Protein 1QLM (pdb70)

InterPro domains:
  IPR003209 Methenyltetrahydromethanopterin cyclohydrolase [MF_00486] (1-316)
  IPR003209 Methenyltetrahydromethanopterin cyclohydrolase [PF02289] (3-314)
  IPR003209 Methenyltetrahydromethanopterin cyclohydrolase [TIGR03120] (3-315)
  IPR003209 Methenyltetrahydromethanopterin cyclohydrolase [cd00545] (3-314)

Solvent-accessible surface area: 12803 Å² total; per-residue (Å²): 170,42,15,0,0,68,64,0,28,77,35,0,80,116,0,57,135,108,17,164,121,6,77,6,101,54,89,130,27,168,23,8,0,19,2,0,3,0,12,37,134,6,76,3,20,83,79,0,0,22,4,2,0,26,0,2,0,0,25,19,12,80,5,81,78,56,131,10,108,63,118,72,7,75,24,59,2,0,62,0,48,2,94,71,6,7,28,0,0,0,0,0,0,48,29,22,10,120,0,124,30,70,153,16,95,2,63,0,8,0,0,0,0,0,27,15,31,70,60,105,100,6,5,96,72,9,132,24,99,8,106,22,102,10,0,0,0,2,0,52,10,74,82,58,5,80,58,81,0,0,64,62,0,0,83,77,10,69,17,75,21,111,53,0,36,0,0,0,0,13,12,23,12,42,0,0,1,0,5,10,0,0,23,0,0,4,18,0,0,67,6,5,17,73,56,40,151,13,71,1,64,78,4,90,105,2,35,1,40,0,0,6,2,47,69,9,144,72,47,34,52,2,40,0,37,3,27,1,0,3,3,0,1,0,2,0,79,2,72,2,72,11,42,122,83,3,40,99,12,1,106,84,1,0,0,78,50,9,173,44,63,33,99,18,0,38,102,10,26,67,117,10,97,140,43,101,200,126,5,54,82,4,0,60,0,0,1,68,0,36,2,35,3,67,72,81,60,124,77,51,83,11,15,125,30,35,8,97,6,0,65,106,10,10,95,137

Organism: Methanopyrus kandleri (strain AV19 / DSM 6324 / JCM 9639 / NBRC 100938) (NCBI:txid190192)

B-factor: mean 26.81, std 9.13, range [14.23, 60.04]

Radius of gyration: 18.36 Å; Cα contacts (8 Å, |Δi|>4): 807; chains: 1; bounding box: 36×49×47 Å

Foldseek 3Di:
DDALFVLLVVLVVVCVVCVVVQQWDWDAAPLQAIEIEQAQPGQGDPVSLQSLQCQQQSNFKGKDWDWDDDPHDIFIKIKIKGQQQLCRQPCFNDQQDFQDDPPDTWRKGGNLCLQLVRPVVSCVLLVGHHDDQAHEIETADNDTDHDVSLVVSCVSSVHRSSRYYYYYHHCQHQSNQSNLQNCLSNLLLCCCCPVVVHRSSQWRIKMKMWGRFDGDPDRLLSVQLSQCRFQAVMEMETEGQDDDCVQVSQQQRHLVVDPLPDAGVSVSCVVQVVDPVSHDSSNSHGQKYWYQNPVPRDIHIYGDHHVPRSCVSRVD

Structure (mmCIF, N/CA/C/O backbone):
data_1QLM
#
_entry.id   1QLM
#
_cell.length_a   125.900
_cell.length_b   125.900
_cell.length_c   172.400
_cell.angle_alpha   90.00
_cell.angle_beta   90.00
_cell.angle_gamma   120.00
#
_symmetry.space_group_name_H-M   'P 63 2 2'
#
loop_
_entity.id
_entity.type
_entity.pdbx_description
1 polymer 'METHENYLTETRAHYDROMETHANOPTERIN CYCLOHYDROLASE'
2 non-polymer 'PHOSPHATE ION'
3 water water
#
loop_
_atom_site.group_PDB
_atom_site.id
_atom_site.type_symbol
_atom_site.label_atom_id
_atom_site.label_alt_id
_atom_site.label_comp_id
_atom_site.label_asym_id
_atom_site.label_entity_id
_atom_site.label_seq_id
_atom_site.pdbx_PDB_ins_code
_atom_site.Cartn_x
_atom_site.Cartn_y
_atom_site.Cartn_z
_atom_site.occupancy
_atom_site.B_iso_or_equiv
_atom_site.auth_seq_id
_atom_site.auth_comp_id
_atom_site.auth_asym_id
_atom_site.auth_atom_id
_atom_site.pdbx_PDB_model_num
ATOM 1 N N . MET A 1 1 ? 22.092 81.888 81.203 1.00 40.57 1 MET A N 1
ATOM 2 C CA . MET A 1 1 ? 22.473 80.459 81.395 1.00 40.05 1 MET A CA 1
ATOM 3 C C . MET A 1 1 ? 21.225 79.598 81.544 1.00 38.31 1 MET A C 1
ATOM 4 O O . MET A 1 1 ? 20.356 79.893 82.373 1.00 38.35 1 MET A O 1
ATOM 9 N N . VAL A 1 2 ? 21.125 78.565 80.713 1.00 35.31 2 VAL A N 1
ATOM 10 C CA . VAL A 1 2 ? 20.096 77.550 80.877 1.00 32.71 2 VAL A CA 1
ATOM 11 C C . VAL A 1 2 ? 20.719 76.165 81.010 1.00 30.97 2 VAL A C 1
ATOM 12 O O . VAL A 1 2 ? 21.737 75.867 80.380 1.00 30.67 2 VAL A O 1
ATOM 16 N N . SER A 1 3 ? 20.144 75.360 81.896 1.00 28.63 3 SER A N 1
ATOM 17 C CA . SER A 1 3 ? 20.591 73.992 82.127 1.00 26.77 3 SER A CA 1
ATOM 18 C C . SER A 1 3 ? 19.749 73.016 81.312 1.00 25.57 3 SER A C 1
ATOM 19 O O . SER A 1 3 ? 18.533 72.940 81.484 1.00 25.65 3 SER A O 1
ATOM 22 N N . VAL A 1 4 ? 20.405 72.249 80.447 1.00 24.29 4 VAL A N 1
ATOM 23 C CA . VAL A 1 4 ? 19.701 71.303 79.595 1.00 23.14 4 VAL A CA 1
ATOM 24 C C . VAL A 1 4 ? 1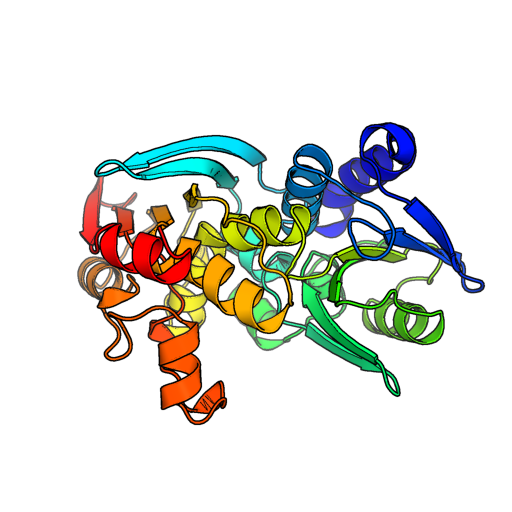9.179 70.098 80.373 1.00 22.75 4 VAL A C 1
ATOM 25 O O . VAL A 1 4 ? 18.148 69.530 80.020 1.00 22.26 4 VAL A O 1
ATOM 29 N N . ASN A 1 5 ? 19.854 69.743 81.463 1.00 22.34 5 ASN A N 1
ATOM 30 C CA . ASN A 1 5 ? 19.408 68.631 82.295 1.00 22.56 5 ASN A CA 1
ATOM 31 C C . ASN A 1 5 ? 18.259 69.026 83.220 1.00 22.82 5 ASN A C 1
ATOM 32 O O . ASN A 1 5 ? 17.294 68.276 83.373 1.00 22.62 5 ASN A O 1
ATOM 37 N N . GLU A 1 6 ? 18.360 70.207 83.826 1.00 23.57 6 GLU A N 1
ATOM 38 C CA . GLU A 1 6 ? 17.316 70.686 84.727 1.00 24.55 6 GLU A CA 1
ATOM 39 C C . GLU A 1 6 ? 16.023 70.989 83.972 1.00 24.31 6 GLU A C 1
ATOM 40 O O . GLU A 1 6 ? 14.936 70.684 84.456 1.00 24.40 6 GLU A O 1
ATOM 46 N N . ASN A 1 7 ? 16.151 71.516 82.756 1.00 23.81 7 ASN A N 1
ATOM 47 C CA . ASN A 1 7 ? 14.986 71.850 81.935 1.00 24.11 7 ASN A CA 1
ATOM 48 C C . ASN A 1 7 ? 14.341 70.635 81.273 1.00 23.35 7 ASN A C 1
ATOM 49 O O . ASN A 1 7 ? 13.173 70.685 80.887 1.00 23.26 7 ASN A O 1
ATOM 54 N N . ALA A 1 8 ? 15.092 69.542 81.160 1.00 22.29 8 ALA A N 1
ATOM 55 C CA . ALA A 1 8 ? 14.555 68.292 80.630 1.00 21.73 8 ALA A CA 1
ATOM 56 C C . ALA A 1 8 ? 13.856 67.451 81.702 1.00 21.68 8 ALA A C 1
ATOM 57 O O . ALA A 1 8 ? 12.961 66.667 81.386 1.00 21.55 8 ALA A O 1
ATOM 59 N N . LEU A 1 9 ? 14.236 67.646 82.965 1.00 21.38 9 LEU A N 1
ATOM 60 C CA . LEU A 1 9 ? 13.727 66.830 84.068 1.00 21.63 9 LEU A CA 1
ATOM 61 C C . LEU A 1 9 ? 12.200 66.794 84.179 1.00 21.90 9 LEU A C 1
ATOM 62 O O . LEU A 1 9 ? 11.623 65.717 84.333 1.00 22.00 9 LEU A O 1
ATOM 70 N N . PRO A 1 10 ? 11.526 67.964 84.124 1.00 22.47 10 PRO A N 1
ATOM 71 C CA . PRO A 1 10 ? 10.060 67.976 84.241 1.00 22.45 10 PRO A CA 1
ATOM 72 C C . PRO A 1 10 ? 9.359 67.117 83.188 1.00 22.15 10 PRO A C 1
ATOM 73 O O . PRO A 1 10 ? 8.321 66.510 83.463 1.00 21.30 10 PRO A O 1
ATOM 77 N N . LEU A 1 11 ? 9.948 67.056 81.995 1.00 21.99 11 LEU A N 1
ATOM 78 C CA . LEU A 1 11 ? 9.422 66.244 80.902 1.00 22.32 11 LEU A CA 1
ATOM 79 C C . LEU A 1 11 ? 9.609 64.755 81.183 1.00 22.36 11 LEU A C 1
ATOM 80 O O . LEU A 1 11 ? 8.719 63.948 80.911 1.00 22.27 11 LEU A O 1
ATOM 85 N N . VAL A 1 12 ? 10.755 64.407 81.765 1.00 22.58 12 VAL A N 1
ATOM 86 C CA . VAL A 1 12 ? 11.023 63.039 82.200 1.00 22.77 12 VAL A CA 1
ATOM 87 C C . VAL A 1 12 ? 10.046 62.611 83.294 1.00 23.27 12 VAL A C 1
ATOM 88 O O . VAL A 1 12 ? 9.486 61.515 83.239 1.00 22.63 12 VAL A O 1
ATOM 92 N N . GLU A 1 13 ? 9.808 63.499 84.257 1.00 24.27 13 GLU A N 1
ATOM 93 C CA . GLU A 1 13 ? 8.865 63.234 85.342 1.00 25.76 13 GLU A CA 1
ATOM 94 C C . GLU A 1 13 ? 7.448 63.037 84.817 1.00 25.75 13 GLU A C 1
ATOM 95 O O . GLU A 1 13 ? 6.724 62.161 85.288 1.00 25.35 13 GLU A O 1
ATOM 101 N N . ARG A 1 14 ? 7.095 63.799 83.785 1.00 26.35 14 ARG A N 1
ATOM 102 C CA . ARG A 1 14 ? 5.797 63.673 83.129 1.00 27.12 14 ARG A CA 1
ATOM 103 C C . ARG A 1 14 ? 5.661 62.323 82.432 1.00 26.01 14 ARG A C 1
ATOM 104 O O . ARG A 1 14 ? 4.614 61.685 82.512 1.00 25.47 14 ARG A O 1
ATOM 112 N N . MET A 1 15 ? 6.733 61.884 81.776 1.00 24.81 15 MET A N 1
ATOM 113 C CA . MET A 1 15 ? 6.752 60.593 81.093 1.00 24.22 15 MET A CA 1
ATOM 114 C C . MET A 1 15 ? 6.575 59.437 82.069 1.00 24.44 15 MET A C 1
ATOM 115 O O . MET A 1 15 ? 5.876 58.468 81.772 1.00 23.76 15 MET A O 1
ATOM 120 N N . ILE A 1 16 ? 7.187 59.559 83.243 1.00 24.59 16 ILE A N 1
ATOM 121 C CA . ILE A 1 16 ? 7.082 58.535 84.276 1.00 25.46 16 ILE A CA 1
ATOM 122 C C . ILE A 1 16 ? 5.673 58.495 84.872 1.00 26.21 16 ILE A C 1
ATOM 123 O O . ILE A 1 16 ? 5.070 57.429 84.974 1.00 26.03 16 ILE A O 1
ATOM 128 N N . GLU A 1 17 ? 5.120 59.666 85.176 1.00 27.19 17 GLU A N 1
ATOM 129 C CA . GLU A 1 17 ? 3.773 59.758 85.729 1.00 29.01 17 GLU A CA 1
ATOM 130 C C . GLU A 1 17 ? 2.708 59.251 84.762 1.00 29.12 17 GLU A C 1
ATOM 131 O O . GLU A 1 17 ? 1.715 58.656 85.180 1.00 28.88 17 GLU A O 1
ATOM 137 N N . ARG A 1 18 ? 2.931 59.470 83.469 1.00 28.96 18 ARG A N 1
ATOM 138 C CA . ARG A 1 18 ? 1.945 59.140 82.446 1.00 29.63 18 ARG A CA 1
ATOM 139 C C . ARG A 1 18 ? 2.396 57.946 81.604 1.00 28.70 18 ARG A C 1
ATOM 140 O O . ARG A 1 18 ? 2.016 57.820 80.440 1.00 28.29 18 ARG A O 1
ATOM 148 N N . ALA A 1 19 ? 3.133 57.029 82.228 1.00 27.91 19 ALA A N 1
ATOM 149 C CA . ALA A 1 19 ? 3.755 55.911 81.522 1.00 27.42 19 ALA A CA 1
ATOM 150 C C . ALA A 1 19 ? 2.751 55.036 80.773 1.00 27.14 19 ALA A C 1
ATOM 151 O O . ALA A 1 19 ? 2.969 54.693 79.612 1.00 26.12 19 ALA A O 1
ATOM 153 N N . GLU A 1 20 ? 1.648 54.696 81.437 1.00 26.98 20 GLU A N 1
ATOM 154 C CA . GLU A 1 20 ? 0.585 53.897 80.831 1.00 27.21 20 GLU A CA 1
ATOM 155 C C . GLU A 1 20 ? -0.032 54.594 79.623 1.00 26.09 20 GLU A C 1
ATOM 156 O O . GLU A 1 20 ? -0.277 53.964 78.593 1.00 25.66 20 GLU A O 1
ATOM 162 N N . LEU A 1 21 ? -0.325 55.882 79.775 1.00 24.88 21 LEU A N 1
ATOM 163 C CA . LEU A 1 21 ? -0.896 56.680 78.695 1.00 24.40 21 LEU A CA 1
ATOM 164 C C . LEU A 1 21 ? 0.042 56.734 77.487 1.00 23.25 21 LEU A C 1
ATOM 165 O O . LEU A 1 21 ? -0.406 56.664 76.342 1.00 22.97 21 LEU A O 1
ATOM 170 N N . LEU A 1 22 ? 1.345 56.744 77.757 1.00 22.39 22 LEU A N 1
ATOM 171 C CA . LEU A 1 22 ? 2.352 56.901 76.713 1.00 21.48 22 LEU A CA 1
ATOM 172 C C . LEU A 1 22 ? 2.829 55.577 76.128 1.00 21.14 22 LEU A C 1
ATOM 173 O O . LEU A 1 22 ? 3.555 55.564 75.135 1.00 20.88 22 LEU A O 1
ATOM 178 N N . ASN A 1 23 ? 2.407 54.470 76.737 1.00 20.91 23 ASN A N 1
ATOM 179 C CA . ASN A 1 23 ? 2.915 53.134 76.413 1.00 20.68 23 ASN A CA 1
ATOM 180 C C . ASN A 1 23 ? 4.425 53.015 76.628 1.00 20.86 23 ASN A C 1
ATOM 181 O O . ASN A 1 23 ? 5.111 52.340 75.860 1.00 20.17 23 ASN A O 1
ATOM 186 N N . VAL A 1 24 ? 4.949 53.713 77.632 1.00 21.55 24 VAL A N 1
ATOM 187 C CA . VAL A 1 24 ? 6.335 53.511 78.046 1.00 22.71 24 VAL A CA 1
ATOM 188 C C . VAL A 1 24 ? 6.400 52.715 79.349 1.00 24.04 24 VAL A C 1
ATOM 189 O O . VAL A 1 24 ? 5.496 52.793 80.184 1.00 23.47 24 VAL A O 1
ATOM 193 N N . GLU A 1 25 ? 7.429 51.881 79.469 1.00 24.95 25 GLU A N 1
ATOM 194 C CA . GLU A 1 25 ? 7.610 51.042 80.646 1.00 26.21 25 GLU A CA 1
ATOM 195 C C . GLU A 1 25 ? 8.810 51.513 81.456 1.00 26.39 25 GLU A C 1
ATOM 196 O O . GLU A 1 25 ? 9.923 51.611 80.939 1.00 25.67 25 GLU A O 1
ATOM 202 N N . VAL A 1 26 ? 8.553 51.882 82.706 1.00 26.72 26 VAL A N 1
ATOM 203 C CA . VAL A 1 26 ? 9.576 52.432 83.588 1.00 27.79 26 VAL A CA 1
ATOM 204 C C . VAL A 1 26 ? 10.033 51.376 84.592 1.00 28.99 26 VAL A C 1
ATOM 205 O O . VAL A 1 26 ? 9.210 50.669 85.176 1.00 28.91 26 VAL A O 1
ATOM 209 N N . GLN A 1 27 ? 11.347 51.250 84.759 1.00 30.24 27 GLN A N 1
ATOM 210 C CA . GLN A 1 27 ? 11.910 50.360 85.770 1.00 31.78 27 GLN A CA 1
ATOM 211 C C . GLN A 1 27 ? 13.130 50.978 86.444 1.00 31.83 27 GLN A C 1
ATOM 212 O O . GLN A 1 27 ? 13.842 51.781 85.843 1.00 31.55 27 GLN A O 1
ATOM 218 N N . GLU A 1 28 ? 13.325 50.645 87.717 1.00 32.43 28 GLU A N 1
ATOM 219 C CA . GLU A 1 28 ? 14.511 51.069 88.450 1.00 33.40 28 GLU A CA 1
ATOM 220 C C . GLU A 1 28 ? 15.524 49.930 88.522 1.00 33.23 28 GLU A C 1
ATOM 221 O O . GLU A 1 28 ? 15.171 48.795 88.840 1.00 32.86 28 GLU A O 1
ATOM 227 N N . LEU A 1 29 ? 16.770 50.231 88.168 1.00 33.22 29 LEU A N 1
ATOM 228 C CA . LEU A 1 29 ? 17.861 49.268 88.282 1.00 33.36 29 LEU A CA 1
ATOM 229 C C . LEU A 1 29 ? 18.380 49.243 89.719 1.00 33.78 29 LEU A C 1
ATOM 230 O O . LEU A 1 29 ? 17.969 50.062 90.544 1.00 33.47 29 LEU A O 1
ATOM 235 N N . GLU A 1 30 ? 19.265 48.296 90.024 1.00 34.80 30 GLU A N 1
ATOM 236 C CA . GLU A 1 30 ? 19.716 48.084 91.402 1.00 35.78 30 GLU A CA 1
ATOM 237 C C . GLU A 1 30 ? 20.598 49.211 91.935 1.00 34.99 30 GLU A C 1
ATOM 238 O O . GLU A 1 30 ? 20.637 49.447 93.146 1.00 35.37 30 GLU A O 1
ATOM 244 N N . ASN A 1 31 ? 21.265 49.931 91.032 1.00 33.67 31 ASN A N 1
ATOM 245 C CA . ASN A 1 31 ? 22.028 51.121 91.408 1.00 32.30 31 ASN A CA 1
ATOM 246 C C . ASN A 1 31 ? 21.147 52.367 91.513 1.00 31.50 31 ASN A C 1
ATOM 247 O O . ASN A 1 31 ? 21.627 53.443 91.872 1.00 31.58 31 ASN A O 1
ATOM 252 N N . GLY A 1 32 ? 19.858 52.208 91.219 1.00 30.59 32 GLY A N 1
ATOM 253 C CA . GLY A 1 32 ? 18.907 53.293 91.392 1.00 28.91 32 GLY A CA 1
ATOM 254 C C . GLY A 1 32 ? 18.562 54.053 90.123 1.00 28.07 32 GLY A C 1
ATOM 255 O O . GLY A 1 32 ? 17.732 54.964 90.157 1.00 28.40 32 GLY A O 1
ATOM 256 N N . THR A 1 33 ? 19.205 53.698 89.011 1.00 27.09 33 THR A N 1
ATOM 257 C CA . THR A 1 33 ? 18.959 54.354 87.727 1.00 25.59 33 THR A CA 1
ATOM 258 C C . THR A 1 33 ? 17.577 54.011 87.181 1.00 25.02 33 THR A C 1
ATOM 259 O O . THR A 1 33 ? 17.156 52.855 87.213 1.00 24.73 33 THR A O 1
ATOM 263 N N . THR A 1 34 ? 16.865 55.035 86.717 1.00 24.23 34 THR A N 1
ATOM 264 C CA . THR A 1 34 ? 15.555 54.856 86.101 1.00 23.37 34 THR A CA 1
ATOM 265 C C . THR A 1 34 ? 15.692 54.697 84.588 1.00 22.87 34 THR A C 1
ATOM 266 O O . THR A 1 34 ? 16.272 55.549 83.913 1.00 22.32 34 THR A O 1
ATOM 270 N N . VAL A 1 35 ? 15.204 53.573 84.075 1.00 22.72 35 VAL A N 1
ATOM 271 C CA . VAL A 1 35 ? 15.179 53.326 82.640 1.00 22.59 35 VAL A CA 1
ATOM 272 C C . VAL A 1 35 ? 13.744 53.409 82.131 1.00 22.73 35 VAL A C 1
ATOM 273 O O . VAL A 1 35 ? 12.851 52.726 82.638 1.00 22.69 35 VAL A O 1
ATOM 277 N N . ILE A 1 36 ? 13.526 54.291 81.161 1.00 22.61 36 ILE A N 1
ATOM 278 C CA . ILE A 1 36 ? 12.218 54.459 80.539 1.00 21.57 36 ILE A CA 1
ATOM 279 C C . ILE A 1 36 ? 12.240 53.857 79.137 1.00 21.46 36 ILE A C 1
ATOM 280 O O . ILE A 1 36 ? 12.857 54.404 78.220 1.00 20.34 36 ILE A O 1
ATOM 285 N N . ASP A 1 37 ? 11.642 52.676 79.007 1.00 20.83 37 ASP A N 1
ATOM 286 C CA . ASP A 1 37 ? 11.549 51.994 77.724 1.00 20.96 37 ASP A CA 1
ATOM 287 C C . ASP A 1 37 ? 10.478 52.654 76.859 1.00 21.12 37 ASP A C 1
ATOM 288 O O . ASP A 1 37 ? 9.290 52.619 77.189 1.00 20.91 37 ASP A O 1
ATOM 293 N N . CYS A 1 38 ? 10.906 53.216 75.732 1.00 20.82 38 CYS A N 1
ATOM 294 C CA . CYS A 1 38 ? 10.002 53.915 74.828 1.00 21.12 38 CYS A CA 1
ATOM 295 C C . CYS A 1 38 ? 9.786 53.179 73.507 1.00 21.08 38 CYS A C 1
ATOM 296 O O . CYS A 1 38 ? 9.180 53.731 72.589 1.00 21.30 38 CYS A O 1
ATOM 299 N N . GLY A 1 39 ? 10.270 51.941 73.403 1.00 20.80 39 GLY A N 1
ATOM 300 C CA . GLY A 1 39 ? 10.069 51.204 72.166 1.00 20.85 39 GLY A CA 1
ATOM 301 C C . GLY A 1 39 ? 10.751 49.861 71.970 1.00 21.80 39 GLY A C 1
ATOM 302 O O . GLY A 1 39 ? 10.651 49.288 70.885 1.00 20.88 39 GLY A O 1
ATOM 303 N N . VAL A 1 40 ? 11.463 49.359 72.977 1.00 22.13 40 VAL A N 1
ATOM 304 C CA . VAL A 1 40 ? 12.083 48.037 72.869 1.00 22.89 40 VAL A CA 1
ATOM 305 C C . VAL A 1 40 ? 11.055 46.939 73.152 1.00 23.58 40 VAL A C 1
ATOM 306 O O . VAL A 1 40 ? 10.737 46.141 72.271 1.00 23.45 40 VAL A O 1
ATOM 310 N N . GLU A 1 41 ? 10.516 46.923 74.368 1.00 24.60 41 GLU A N 1
ATOM 311 C CA . GLU A 1 41 ? 9.400 46.041 74.700 1.00 25.91 41 GLU A CA 1
ATOM 312 C C . GLU A 1 41 ? 8.095 46.830 74.727 1.00 25.15 41 GLU A C 1
ATOM 313 O O . GLU A 1 41 ? 7.054 46.341 74.288 1.00 25.31 41 GLU A O 1
ATOM 319 N N . ALA A 1 42 ? 8.155 48.040 75.277 1.00 24.06 42 ALA A N 1
ATOM 320 C CA . ALA A 1 42 ? 7.026 48.962 75.255 1.00 23.14 42 ALA A CA 1
ATOM 321 C C . ALA A 1 42 ? 6.743 49.420 73.824 1.00 22.57 42 ALA A C 1
ATOM 322 O O . ALA A 1 42 ? 7.647 49.472 72.986 1.00 22.02 42 ALA A O 1
ATOM 324 N N . ALA A 1 43 ? 5.483 49.742 73.551 1.00 21.66 43 ALA A N 1
ATOM 325 C CA . ALA A 1 43 ? 5.061 50.152 72.215 1.00 20.93 43 ALA A CA 1
ATOM 326 C C . ALA A 1 43 ? 5.441 51.601 71.917 1.00 19.96 43 ALA A C 1
ATOM 327 O O . ALA A 1 43 ? 5.706 51.955 70.770 1.00 20.36 43 ALA A O 1
ATOM 329 N N . GLY A 1 44 ? 5.465 52.432 72.954 1.00 18.86 44 GLY A N 1
ATOM 330 C CA . GLY A 1 44 ? 5.626 53.859 72.752 1.00 18.18 44 GLY A CA 1
ATOM 331 C C . GLY A 1 44 ? 4.479 54.448 71.948 1.00 17.93 44 GLY A C 1
ATOM 332 O O . GLY A 1 44 ? 3.345 53.961 72.002 1.00 17.40 44 GLY A O 1
ATOM 333 N N . GLY A 1 45 ? 4.783 55.485 71.177 1.00 17.16 45 GLY A N 1
ATOM 334 C CA . GLY A 1 45 ? 3.764 56.139 70.378 1.00 17.45 45 GLY A CA 1
ATOM 335 C C . GLY A 1 45 ? 4.210 57.513 69.925 1.00 17.38 45 GLY A C 1
ATOM 336 O O . GLY A 1 45 ? 5.359 57.900 70.146 1.00 16.29 45 GLY A O 1
ATOM 337 N N . PHE A 1 46 ? 3.296 58.254 69.302 1.00 17.16 46 PHE A N 1
ATOM 338 C CA . PHE A 1 46 ? 3.571 59.617 68.855 1.00 17.48 46 PHE A CA 1
ATOM 339 C C . PHE A 1 46 ? 3.901 60.538 70.024 1.00 17.71 46 PHE A C 1
ATOM 340 O O . PHE A 1 46 ? 4.881 61.283 69.979 1.00 18.39 46 PHE A O 1
ATOM 348 N N . GLU A 1 47 ? 3.101 60.455 71.084 1.00 18.53 47 GLU A N 1
ATOM 349 C CA . GLU A 1 47 ? 3.274 61.320 72.245 1.00 19.02 47 GLU A CA 1
ATOM 350 C C . GLU A 1 47 ? 4.573 61.020 72.991 1.00 18.16 47 GLU A C 1
ATOM 351 O O . GLU A 1 47 ? 5.304 61.938 73.367 1.00 17.26 47 GLU A O 1
ATOM 357 N N . ALA A 1 48 ? 4.889 59.736 73.140 1.00 17.53 48 ALA A N 1
ATOM 358 C CA . ALA A 1 48 ? 6.176 59.320 73.690 1.00 17.67 48 ALA A CA 1
ATOM 359 C C . ALA A 1 48 ? 7.317 59.816 72.804 1.00 17.71 48 ALA A C 1
ATOM 360 O O . ALA A 1 48 ? 8.348 60.266 73.305 1.00 18.78 48 ALA A O 1
ATOM 362 N N . GLY A 1 49 ? 7.103 59.781 71.491 1.00 17.13 49 GLY A N 1
ATOM 363 C CA . GLY A 1 49 ? 8.107 60.255 70.556 1.00 16.74 49 GLY A CA 1
ATOM 364 C C . GLY A 1 49 ? 8.369 61.748 70.646 1.00 16.65 49 GLY A C 1
ATOM 365 O O . GLY A 1 49 ? 9.516 62.186 70.537 1.00 16.69 49 GLY A O 1
ATOM 366 N N . LEU A 1 50 ? 7.311 62.532 70.840 1.00 15.80 50 LEU A N 1
ATOM 367 C CA . LEU A 1 50 ? 7.439 63.985 70.950 1.00 16.01 50 LEU A CA 1
ATOM 368 C C . LEU A 1 50 ? 8.152 64.394 72.234 1.00 16.01 50 LEU A C 1
ATOM 369 O O . LEU A 1 50 ? 9.002 65.282 72.220 1.00 15.48 50 LEU A O 1
ATOM 374 N N . LEU A 1 51 ? 7.805 63.736 73.338 1.00 15.76 51 LEU A N 1
ATOM 375 C CA . LEU A 1 51 ? 8.441 63.994 74.627 1.00 16.47 51 LEU A CA 1
ATOM 376 C C . LEU A 1 51 ? 9.898 63.532 74.646 1.00 16.74 51 LEU A C 1
ATOM 377 O O . LEU A 1 51 ? 10.776 64.261 75.105 1.00 16.95 51 LEU A O 1
ATOM 382 N N . PHE A 1 52 ? 10.150 62.350 74.089 1.00 16.63 52 PHE A N 1
ATOM 383 C CA . PHE A 1 52 ? 11.508 61.831 73.919 1.00 17.06 52 PHE A CA 1
ATOM 384 C C . PHE A 1 52 ? 12.371 62.865 73.196 1.00 17.14 52 PHE A C 1
ATOM 385 O O . PHE A 1 52 ? 13.486 63.164 73.628 1.00 16.68 52 PHE A O 1
ATOM 393 N N . SER A 1 53 ? 11.821 63.441 72.128 1.00 17.17 53 SER A N 1
ATOM 394 C CA . SER A 1 53 ? 12.527 64.428 71.314 1.00 16.96 53 SER A CA 1
ATOM 395 C C . SER A 1 53 ? 12.818 65.707 72.092 1.00 16.94 53 SER A C 1
ATOM 396 O O . SER A 1 53 ? 13.905 66.274 71.981 1.00 16.80 53 SER A O 1
ATOM 399 N N . GLU A 1 54 ? 11.847 66.155 72.883 1.00 16.62 54 GLU A N 1
ATOM 400 C CA . GLU A 1 54 ? 12.011 67.363 73.688 1.00 17.22 54 GLU A CA 1
ATOM 401 C C . GLU A 1 54 ? 12.998 67.161 74.836 1.00 17.28 54 GLU A C 1
ATOM 402 O O . GLU A 1 54 ? 13.788 68.053 75.144 1.00 17.37 54 GLU A O 1
ATOM 408 N N . VAL A 1 55 ? 12.951 65.984 75.457 1.00 17.51 55 VAL A N 1
ATOM 409 C CA . VAL A 1 55 ? 13.926 65.600 76.477 1.00 18.28 55 VAL A CA 1
ATOM 410 C C . VAL A 1 55 ? 15.328 65.604 75.866 1.00 18.88 55 VAL A C 1
ATOM 411 O O . VAL A 1 55 ? 16.250 66.226 76.396 1.00 19.16 55 VAL A O 1
ATOM 415 N N . CYS A 1 56 ? 15.438 65.003 74.685 1.00 19.32 56 CYS A N 1
ATOM 416 C CA . CYS A 1 56 ? 16.680 64.966 73.926 1.00 19.62 56 CYS A CA 1
ATOM 417 C C . CYS A 1 56 ? 17.233 66.368 73.662 1.00 19.10 56 CYS A C 1
ATOM 418 O O . CYS A 1 56 ? 18.447 66.574 73.664 1.00 18.81 56 CYS A O 1
ATOM 423 N N . MET A 1 57 ? 16.336 67.331 73.471 1.00 17.87 57 MET A N 1
ATOM 424 C CA . MET A 1 57 ? 16.732 68.704 73.167 1.00 17.83 57 MET A CA 1
ATOM 425 C C . MET A 1 57 ? 16.842 69.582 74.419 1.00 17.68 57 MET A C 1
ATOM 426 O O . MET A 1 57 ? 16.885 70.812 74.328 1.00 17.36 57 MET A O 1
ATOM 431 N N . GLY A 1 58 ? 16.922 68.935 75.581 1.00 17.83 58 GLY A N 1
ATOM 432 C CA . GLY A 1 58 ? 17.222 69.633 76.819 1.00 18.03 58 GLY A CA 1
ATOM 433 C C . GLY A 1 58 ? 16.100 70.494 77.370 1.00 18.41 58 GLY A C 1
ATOM 434 O O . GLY A 1 58 ? 16.349 71.395 78.170 1.00 18.14 58 GLY A O 1
ATOM 435 N N . GLY A 1 59 ? 14.865 70.204 76.966 1.00 18.28 59 GLY A N 1
ATOM 436 C CA . GLY A 1 59 ? 13.736 71.017 77.380 1.00 18.28 59 GLY A CA 1
ATOM 437 C C . GLY A 1 59 ? 13.784 72.429 76.824 1.00 17.85 59 GLY A C 1
ATOM 438 O O . GLY A 1 59 ? 13.087 73.318 77.313 1.00 18.35 59 GLY A O 1
ATOM 439 N N . LEU A 1 60 ? 14.611 72.640 75.805 1.00 17.83 60 LEU A N 1
ATOM 440 C CA . LEU A 1 60 ? 14.789 73.967 75.226 1.00 18.14 60 LEU A CA 1
ATOM 441 C C . LEU A 1 60 ? 14.162 74.082 73.839 1.00 18.37 60 LEU A C 1
ATOM 442 O O . LEU A 1 60 ? 14.474 75.010 73.092 1.00 18.26 60 LEU A O 1
ATOM 447 N N . ALA A 1 61 ? 13.289 73.139 73.494 1.00 17.90 61 ALA A N 1
ATOM 448 C CA . ALA A 1 61 ? 12.611 73.155 72.201 1.00 18.83 61 ALA A CA 1
ATOM 449 C C . ALA A 1 61 ? 11.194 72.604 72.305 1.00 19.44 61 ALA A C 1
ATOM 450 O O . ALA A 1 61 ? 10.896 71.795 73.181 1.00 19.35 61 ALA A O 1
ATOM 452 N N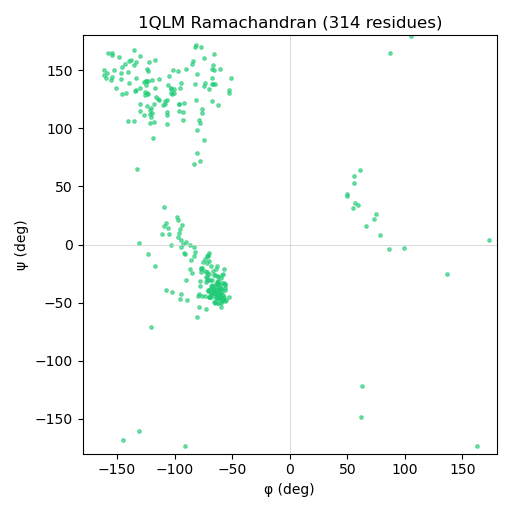 . THR A 1 62 ? 10.315 73.053 71.415 1.00 19.64 62 THR A N 1
ATOM 453 C CA . THR A 1 62 ? 9.008 72.421 71.274 1.00 20.54 62 THR A CA 1
ATOM 454 C C . THR A 1 62 ? 9.001 71.535 70.032 1.00 20.37 62 THR A C 1
ATOM 455 O O . THR A 1 62 ? 9.515 71.918 68.979 1.00 20.24 62 THR A O 1
ATOM 462 N N . VAL A 1 63 ? 8.544 70.299 70.203 1.00 19.88 63 VAL A N 1
ATOM 463 C CA . VAL A 1 63 ? 8.414 69.370 69.090 1.00 20.44 63 VAL A CA 1
ATOM 464 C C . VAL A 1 63 ? 6.956 68.941 69.004 1.00 21.05 63 VAL A C 1
ATOM 465 O O . VAL A 1 63 ? 6.422 68.358 69.944 1.00 21.02 63 VAL A O 1
ATOM 469 N N . GLU A 1 64 ? 6.293 69.294 67.908 1.00 21.72 64 GLU A N 1
ATOM 470 C CA . GLU A 1 64 ? 4.875 68.994 67.755 1.00 23.29 64 GLU A CA 1
ATOM 471 C C . GLU A 1 64 ? 4.563 68.331 66.417 1.00 23.09 64 GLU A C 1
ATOM 472 O O . GLU A 1 64 ? 5.392 68.324 65.507 1.00 21.73 64 GLU A O 1
ATOM 478 N N . LEU A 1 65 ? 3.398 67.696 66.344 1.00 22.65 65 LEU A N 1
ATOM 479 C CA . LEU A 1 65 ? 2.947 67.038 65.125 1.00 23.77 65 LEU A CA 1
ATOM 480 C C . LEU A 1 65 ? 2.317 68.024 64.152 1.00 23.76 65 LEU A C 1
ATOM 481 O O . LEU A 1 65 ? 1.557 68.910 64.549 1.00 23.31 65 LEU A O 1
ATOM 486 N N . THR A 1 66 ? 2.649 67.855 62.877 1.00 23.43 66 THR A N 1
ATOM 487 C CA . THR A 1 66 ? 2.009 68.581 61.789 1.00 24.45 66 THR A CA 1
ATOM 488 C C . THR A 1 66 ? 1.926 67.636 60.584 1.00 25.19 66 THR A C 1
ATOM 489 O O . THR A 1 66 ? 2.086 66.422 60.737 1.00 25.29 66 THR A O 1
ATOM 493 N N . GLU A 1 67 ? 1.591 68.165 59.411 1.00 26.08 67 GLU A N 1
ATOM 494 C CA . GLU A 1 67 ? 1.447 67.321 58.230 1.00 27.44 67 GLU A CA 1
ATOM 495 C C . GLU A 1 67 ? 2.416 67.704 57.116 1.00 26.93 67 GLU A C 1
ATOM 496 O O . GLU A 1 67 ? 2.773 68.870 56.961 1.00 26.72 67 GLU A O 1
ATOM 502 N N . PHE A 1 68 ? 2.933 66.685 56.436 1.00 26.41 68 PHE A N 1
ATOM 503 C CA . PHE A 1 68 ? 3.805 66.855 55.280 1.00 26.32 68 PHE A CA 1
ATOM 504 C C . PHE A 1 68 ? 3.020 66.452 54.029 1.00 26.76 68 PHE A C 1
ATOM 505 O O . PHE A 1 68 ? 2.532 65.325 53.932 1.00 26.53 68 PHE A O 1
ATOM 513 N N . GLU A 1 69 ? 2.875 67.389 53.094 1.00 28.43 69 GLU A N 1
ATOM 514 C CA . GLU A 1 69 ? 2.192 67.124 51.827 1.00 30.63 69 GLU A CA 1
ATOM 515 C C . GLU A 1 69 ? 2.885 67.811 50.657 1.00 30.75 69 GLU A C 1
ATOM 516 O O . GLU A 1 69 ? 2.822 69.034 50.520 1.00 30.44 69 GLU A O 1
ATOM 522 N N . HIS A 1 70 ? 3.577 67.018 49.840 1.00 31.30 70 HIS A N 1
ATOM 523 C CA . HIS A 1 70 ? 4.268 67.518 48.652 1.00 31.76 70 HIS A CA 1
ATOM 524 C C . HIS A 1 70 ? 4.215 66.476 47.540 1.00 32.23 70 HIS A C 1
ATOM 525 O O . HIS A 1 70 ? 4.524 65.303 47.765 1.00 31.96 70 HIS A O 1
ATOM 532 N N . ASP A 1 71 ? 3.798 66.908 46.351 1.00 33.14 71 ASP A N 1
ATOM 533 C CA . ASP A 1 71 ? 3.801 66.066 45.154 1.00 33.77 71 ASP A CA 1
ATOM 534 C C . ASP A 1 71 ? 3.142 64.701 45.356 1.00 33.64 71 ASP A C 1
ATOM 535 O O . ASP A 1 71 ? 3.676 63.674 44.927 1.00 33.82 71 ASP A O 1
ATOM 540 N N . GLY A 1 72 ? 1.999 64.693 46.037 1.00 33.68 72 GLY A N 1
ATOM 541 C CA . GLY A 1 72 ? 1.244 63.465 46.209 1.00 33.04 72 GLY A CA 1
ATOM 542 C C . GLY A 1 72 ? 1.795 62.541 47.280 1.00 33.07 72 GLY A C 1
ATOM 543 O O . GLY A 1 72 ? 1.392 61.376 47.371 1.00 33.51 72 GLY A O 1
ATOM 544 N N . LEU A 1 73 ? 2.771 63.026 48.041 1.00 31.63 73 LEU A N 1
ATOM 545 C CA . LEU A 1 73 ? 3.241 62.305 49.216 1.00 30.60 73 LEU A CA 1
ATOM 546 C C . LEU A 1 73 ? 2.752 63.020 50.467 1.00 29.82 73 LEU A C 1
ATOM 547 O O . LEU A 1 73 ? 3.121 64.168 50.720 1.00 29.45 73 LEU A O 1
ATOM 552 N N . CYS A 1 74 ? 1.835 62.374 51.183 1.00 30.01 74 CYS A N 1
ATOM 553 C CA . CYS A 1 74 ? 1.355 62.893 52.457 1.00 29.61 74 CYS A CA 1
ATOM 554 C C . CYS A 1 74 ? 1.762 61.989 53.611 1.00 27.66 74 CYS A C 1
ATOM 555 O O . CYS A 1 74 ? 1.508 60.783 53.595 1.00 27.45 74 CYS A O 1
ATOM 558 N N . LEU A 1 75 ? 2.451 62.577 54.584 1.00 25.27 75 LEU A N 1
ATOM 559 C CA . LEU A 1 75 ? 2.891 61.862 55.777 1.00 23.07 75 LEU A CA 1
ATOM 560 C C . LEU A 1 75 ? 2.670 62.753 56.997 1.00 21.05 75 LEU A C 1
ATOM 561 O O . LEU A 1 75 ? 2.639 63.976 56.877 1.00 20.27 75 LEU A O 1
ATOM 566 N N . PRO A 1 76 ? 2.591 62.156 58.199 1.00 19.52 76 PRO A N 1
ATOM 567 C CA . PRO A 1 76 ? 2.788 62.948 59.417 1.00 18.66 76 PRO A CA 1
ATOM 568 C C . PRO A 1 76 ? 4.185 63.571 59.442 1.00 18.23 76 PRO A C 1
ATOM 569 O O . PRO A 1 76 ? 5.117 63.049 58.828 1.00 17.06 76 PRO A O 1
ATOM 573 N N . ALA A 1 77 ? 4.305 64.718 60.102 1.00 17.28 77 ALA A N 1
ATOM 574 C CA . ALA A 1 77 ? 5.573 65.429 60.181 1.00 17.05 77 ALA A CA 1
ATOM 575 C C . ALA A 1 77 ? 5.789 65.993 61.580 1.00 17.01 77 ALA A C 1
ATOM 576 O O . ALA A 1 77 ? 4.845 66.112 62.363 1.00 16.14 77 ALA A O 1
ATOM 578 N N . VAL A 1 78 ? 7.049 66.249 61.922 1.00 16.62 78 VAL A N 1
ATOM 579 C CA . VAL A 1 78 ? 7.367 66.983 63.138 1.00 16.76 78 VAL A CA 1
ATOM 580 C C . VAL A 1 78 ? 7.718 68.433 62.819 1.00 16.70 78 VAL A C 1
ATOM 581 O O . VAL A 1 78 ? 8.170 68.752 61.718 1.00 16.25 78 VAL A O 1
ATOM 585 N N . GLN A 1 79 ? 7.423 69.312 63.766 1.00 16.95 79 GLN A N 1
ATOM 586 C CA . GLN A 1 79 ? 7.801 70.713 63.679 1.00 17.26 79 GLN A CA 1
ATOM 587 C C . GLN A 1 79 ? 8.611 71.046 64.923 1.00 16.89 79 GLN A C 1
ATOM 588 O O . GLN A 1 79 ? 8.132 70.878 66.047 1.00 17.21 79 GLN A O 1
ATOM 594 N N . VAL A 1 80 ? 9.858 71.455 64.711 1.00 15.41 80 VAL A N 1
ATOM 595 C CA . VAL A 1 80 ? 10.820 71.639 65.794 1.00 15.26 80 VAL A CA 1
ATOM 596 C C . VAL A 1 80 ? 11.208 73.112 65.888 1.00 14.60 80 VAL A C 1
ATOM 597 O O . VAL A 1 80 ? 11.672 73.693 64.914 1.00 14.25 80 VAL A O 1
ATOM 604 N N . THR A 1 81 ? 11.075 73.687 67.080 1.00 14.73 81 THR A N 1
ATOM 605 C CA . THR A 1 81 ? 11.379 75.102 67.295 1.00 14.92 81 THR A CA 1
ATOM 606 C C . THR A 1 81 ? 12.212 75.306 68.560 1.00 15.03 81 THR A C 1
ATOM 607 O O . THR A 1 81 ? 11.884 74.773 69.619 1.00 14.84 81 THR A O 1
ATOM 611 N N . THR A 1 82 ? 13.288 76.081 68.445 1.00 15.99 82 THR A N 1
ATOM 612 C CA . THR A 1 82 ? 14.122 76.397 69.602 1.00 16.54 82 THR A CA 1
ATOM 613 C C . THR A 1 82 ? 14.721 77.799 69.534 1.00 16.59 82 THR A C 1
ATOM 614 O O . THR A 1 82 ? 15.096 78.281 68.463 1.00 16.58 82 THR A O 1
ATOM 618 N N . ASP A 1 83 ? 14.785 78.449 70.692 1.00 16.75 83 ASP A N 1
ATOM 619 C CA . ASP A 1 83 ? 15.394 79.768 70.804 1.00 17.22 83 ASP A CA 1
ATOM 620 C C . ASP A 1 83 ? 16.755 79.676 71.490 1.00 17.08 83 ASP A C 1
ATOM 621 O O . ASP A 1 83 ? 17.353 80.693 71.849 1.00 16.72 83 ASP A O 1
ATOM 626 N N . HIS A 1 84 ? 17.266 78.450 71.593 1.00 17.47 84 HIS A N 1
ATOM 627 C CA . HIS A 1 84 ? 18.621 78.194 72.071 1.00 18.06 84 HIS A CA 1
ATOM 628 C C . HIS A 1 84 ? 19.324 77.206 71.133 1.00 18.30 84 HIS A C 1
ATOM 629 O O . HIS A 1 84 ? 19.624 76.078 71.524 1.00 18.60 84 HIS A O 1
ATOM 636 N N . PRO A 1 85 ? 19.560 77.603 69.869 1.00 18.21 85 PRO A N 1
ATOM 637 C CA . PRO A 1 85 ? 19.835 76.633 68.803 1.00 18.21 85 PRO A CA 1
ATOM 638 C C . PRO A 1 85 ? 21.068 75.759 69.049 1.00 18.17 85 PRO A C 1
ATOM 639 O O . PRO A 1 85 ? 20.964 74.533 69.068 1.00 18.26 85 PRO A O 1
ATOM 643 N N . ALA A 1 86 ? 22.210 76.390 69.314 1.00 18.39 86 ALA A N 1
ATOM 644 C CA . ALA A 1 86 ? 23.463 75.663 69.513 1.00 18.72 86 ALA A CA 1
ATOM 645 C C . ALA A 1 86 ? 23.426 74.775 70.756 1.00 18.63 86 ALA A C 1
ATOM 646 O O . ALA A 1 86 ? 23.838 73.616 70.709 1.00 18.51 86 ALA A O 1
ATOM 648 N N . VAL A 1 87 ? 22.906 75.310 71.856 1.00 17.90 87 VAL A N 1
ATOM 649 C CA . VAL A 1 87 ? 22.845 74.569 73.110 1.00 17.97 87 VAL A CA 1
ATOM 650 C C . VAL A 1 87 ? 21.825 73.427 73.053 1.00 17.91 87 VAL A C 1
ATOM 651 O O . VAL A 1 87 ? 22.145 72.288 73.395 1.00 17.96 87 VAL A O 1
ATOM 655 N N . SER A 1 88 ? 20.638 73.708 72.524 1.00 17.58 88 SER A N 1
ATOM 656 C CA . SER A 1 88 ? 19.591 72.694 72.437 1.00 17.78 88 SER A CA 1
ATOM 657 C C . SER A 1 88 ? 19.986 71.526 71.535 1.00 17.64 88 SER A C 1
ATOM 658 O O . SER A 1 88 ? 19.813 70.365 71.905 1.00 17.82 88 SER A O 1
ATOM 661 N N . THR A 1 89 ? 20.530 71.836 70.361 1.00 17.75 89 THR A N 1
ATOM 662 C CA . THR A 1 89 ? 20.793 70.808 69.360 1.00 17.93 89 THR A CA 1
ATOM 663 C C . THR A 1 89 ? 22.180 70.177 69.463 1.00 18.06 89 THR A C 1
ATOM 664 O O . THR A 1 89 ? 22.355 69.017 69.097 1.00 18.48 89 THR A O 1
ATOM 668 N N . LEU A 1 90 ? 23.165 70.938 69.932 1.00 17.83 90 LEU A N 1
ATOM 669 C CA . LEU A 1 90 ? 24.548 70.462 69.935 1.00 18.50 90 LEU A CA 1
ATOM 670 C C . LEU A 1 90 ? 25.069 70.101 71.327 1.00 18.86 90 LEU A C 1
ATOM 671 O O . LEU A 1 90 ? 25.759 69.093 71.493 1.00 19.45 90 LEU A O 1
ATOM 676 N N . ALA A 1 91 ? 24.710 70.896 72.332 1.00 18.43 91 ALA A N 1
ATOM 677 C CA . ALA A 1 91 ? 25.062 70.564 73.707 1.00 18.41 91 ALA A CA 1
ATOM 678 C C . ALA A 1 91 ? 24.208 69.416 74.242 1.00 18.59 91 ALA A C 1
ATOM 679 O O . ALA A 1 91 ? 24.625 68.702 75.153 1.00 18.59 91 ALA A O 1
ATOM 681 N N . ALA A 1 92 ? 23.032 69.218 73.650 1.00 18.17 92 ALA A N 1
ATOM 682 C CA . ALA A 1 92 ? 22.133 68.152 74.076 1.00 17.98 92 ALA A CA 1
ATOM 683 C C . ALA A 1 92 ? 21.803 67.151 72.965 1.00 17.96 92 ALA A C 1
ATOM 684 O O . ALA A 1 92 ? 22.296 66.023 72.985 1.00 17.98 92 ALA A O 1
ATOM 686 N N . GLN A 1 93 ? 21.020 67.576 71.974 1.00 18.37 93 GLN A N 1
ATOM 687 C CA . GLN A 1 93 ? 20.385 66.639 71.042 1.00 18.59 93 GLN A CA 1
ATOM 688 C C . GLN A 1 93 ? 21.329 65.732 70.247 1.00 18.82 93 GLN A C 1
ATOM 689 O O . GLN A 1 93 ? 21.013 64.563 70.024 1.00 19.04 93 GLN A O 1
ATOM 695 N N . LYS A 1 94 ? 22.457 66.274 69.793 1.00 19.28 94 LYS A N 1
ATOM 696 C CA . LYS A 1 94 ? 23.391 65.532 68.943 1.00 20.30 94 LYS A CA 1
ATOM 697 C C . LYS A 1 94 ? 23.795 64.190 69.560 1.00 20.81 94 LYS A C 1
ATOM 698 O O . LYS A 1 94 ? 24.077 64.110 70.757 1.00 20.27 94 LYS A O 1
ATOM 704 N N . ALA A 1 95 ? 23.749 63.131 68.753 1.00 20.79 95 ALA A N 1
ATOM 705 C CA . ALA A 1 95 ? 24.177 61.802 69.188 1.00 21.60 95 ALA A CA 1
ATOM 706 C C . ALA A 1 95 ? 25.704 61.706 69.181 1.00 21.93 95 ALA A C 1
ATOM 707 O O . ALA A 1 95 ? 26.293 61.044 68.330 1.00 22.00 95 ALA A O 1
ATOM 709 N N . GLY A 1 96 ? 26.337 62.381 70.136 1.00 22.32 96 GLY A N 1
ATOM 710 C CA . GLY A 1 96 ? 27.784 62.493 70.129 1.00 23.32 96 GLY A CA 1
ATOM 711 C C . GLY A 1 96 ? 28.489 61.621 71.150 1.00 23.77 96 GLY A C 1
ATOM 712 O O . GLY A 1 96 ? 29.693 61.767 71.364 1.00 23.89 96 GLY A O 1
ATOM 713 N N . TRP A 1 97 ? 27.742 60.733 71.797 1.00 24.15 97 TRP A N 1
ATOM 714 C CA . TRP A 1 97 ? 28.313 59.841 72.797 1.00 24.83 97 TRP A CA 1
ATOM 715 C C . TRP A 1 97 ? 28.152 58.396 72.348 1.00 25.86 97 TRP A C 1
ATOM 716 O O . TRP A 1 97 ? 27.050 57.854 72.369 1.00 25.29 97 TRP A O 1
ATOM 727 N N . GLN A 1 98 ? 29.248 57.790 71.903 1.00 27.25 98 GLN A N 1
ATOM 728 C CA . GLN A 1 98 ? 29.262 56.359 71.627 1.00 29.46 98 GLN A CA 1
ATOM 729 C C . GLN A 1 98 ? 29.377 55.604 72.943 1.00 29.52 98 GLN A C 1
ATOM 730 O O . GLN A 1 98 ? 30.412 55.658 73.606 1.00 29.57 98 GLN A O 1
ATOM 736 N N . VAL A 1 99 ? 28.261 55.028 73.383 1.00 29.83 99 VAL A N 1
ATOM 737 C CA . VAL A 1 99 ? 28.213 54.308 74.651 1.00 30.55 99 VAL A CA 1
ATOM 738 C C . VAL A 1 99 ? 28.480 52.824 74.419 1.00 31.60 99 VAL A C 1
ATOM 739 O O . VAL A 1 99 ? 27.712 52.140 73.739 1.00 31.76 99 VAL A O 1
ATOM 743 N N . GLN A 1 100 ? 29.602 52.347 74.948 1.00 32.53 100 GLN A N 1
ATOM 744 C CA . GLN A 1 100 ? 29.984 50.946 74.810 1.00 33.73 100 GLN A CA 1
ATOM 745 C C . GLN A 1 100 ? 30.478 50.378 76.136 1.00 33.54 100 GLN A C 1
ATOM 746 O O . GLN A 1 100 ? 31.557 50.734 76.613 1.00 33.74 100 GLN A O 1
ATOM 752 N N . VAL A 1 101 ? 29.648 49.546 76.757 1.00 33.67 101 VAL A N 1
ATOM 753 C CA . VAL A 1 101 ? 30.003 48.888 78.010 1.00 33.95 101 VAL A CA 1
ATOM 754 C C . VAL A 1 101 ? 29.809 47.388 77.847 1.00 34.39 101 VAL A C 1
ATOM 755 O O . VAL A 1 101 ? 28.684 46.911 77.694 1.00 34.25 101 VAL A O 1
ATOM 759 N N . GLY A 1 102 ? 30.916 46.652 77.853 1.00 35.21 102 GLY A N 1
ATOM 760 C CA . GLY A 1 102 ? 30.853 45.221 77.622 1.00 36.06 102 GLY A CA 1
ATOM 761 C C . GLY A 1 102 ? 30.322 44.898 76.239 1.00 36.68 102 GLY A C 1
ATOM 762 O O . GLY A 1 102 ? 30.826 45.414 75.238 1.00 36.66 102 GLY A O 1
ATOM 763 N N . ASP A 1 103 ? 29.233 44.136 76.199 1.00 37.41 103 ASP A N 1
ATOM 764 C CA . ASP A 1 103 ? 28.628 43.703 74.941 1.00 38.20 103 ASP A CA 1
ATOM 765 C C . ASP A 1 103 ? 27.487 44.625 74.506 1.00 37.83 103 ASP A C 1
ATOM 766 O O . ASP A 1 103 ? 26.709 44.286 73.612 1.00 37.93 103 ASP A O 1
ATOM 771 N N . TYR A 1 104 ? 27.395 45.792 75.135 1.00 36.73 104 TYR A N 1
ATOM 772 C CA . TYR A 1 104 ? 26.350 46.752 74.812 1.00 35.95 104 TYR A CA 1
ATOM 773 C C . TYR A 1 104 ? 26.921 47.927 74.031 1.00 35.54 104 TYR A C 1
ATOM 774 O O . TYR A 1 104 ? 27.878 48.567 74.471 1.00 35.21 104 TYR A O 1
ATOM 783 N N . PHE A 1 105 ? 26.346 48.187 72.859 1.00 35.41 105 PHE A N 1
ATOM 784 C CA . PHE A 1 105 ? 26.665 49.389 72.093 1.00 35.36 105 PHE A CA 1
ATOM 785 C C . PHE A 1 105 ? 25.402 50.184 71.769 1.00 34.11 105 PHE A C 1
ATOM 786 O O . PHE A 1 105 ? 24.368 49.615 71.410 1.00 34.23 105 PHE A O 1
ATOM 794 N N . ALA A 1 106 ? 25.496 51.503 71.910 1.00 32.58 106 ALA A N 1
ATOM 795 C CA . ALA A 1 106 ? 24.398 52.404 71.573 1.00 31.17 106 ALA A CA 1
ATOM 796 C C . ALA A 1 106 ? 24.901 53.831 71.392 1.00 30.17 106 ALA A C 1
ATOM 797 O O . ALA A 1 106 ? 25.863 54.249 72.040 1.00 30.13 106 ALA A O 1
ATOM 799 N N . MET A 1 107 ? 24.272 54.564 70.478 1.00 28.83 107 MET A N 1
ATOM 800 C CA . MET A 1 107 ? 24.526 55.992 70.346 1.00 27.44 107 MET A CA 1
ATOM 801 C C . MET A 1 107 ? 23.715 56.745 71.395 1.00 25.61 107 MET A C 1
ATOM 802 O O . MET A 1 107 ? 22.508 56.538 71.527 1.00 24.72 107 MET A O 1
ATOM 807 N N . GLY A 1 108 ? 24.409 57.539 72.200 1.00 24.11 108 GLY A N 1
ATOM 808 C CA . GLY A 1 108 ? 23.750 58.317 73.230 1.00 22.95 108 GLY A CA 1
ATOM 809 C C . GLY A 1 108 ? 23.620 59.774 72.843 1.00 22.04 108 GLY A C 1
ATOM 810 O O . GLY A 1 108 ? 24.559 60.380 72.326 1.00 21.43 108 GLY A O 1
ATOM 811 N N . SER A 1 109 ? 22.436 60.328 73.069 1.00 21.46 109 SER A N 1
ATOM 812 C CA . SER A 1 109 ? 22.179 61.742 72.820 1.00 21.20 109 SER A CA 1
ATOM 813 C C . SER A 1 109 ? 21.409 62.339 73.992 1.00 20.44 109 SER A C 1
ATOM 814 O O . SER A 1 109 ? 20.935 61.614 74.861 1.00 20.11 109 SER A O 1
ATOM 817 N N . GLY A 1 110 ? 21.318 63.662 74.034 1.00 20.83 110 GLY A N 1
ATOM 818 C CA . GLY A 1 110 ? 20.554 64.306 75.085 1.00 20.84 110 GLY A CA 1
ATOM 819 C C . GLY A 1 110 ? 21.418 64.957 76.147 1.00 21.18 110 GLY A C 1
ATOM 820 O O . GLY A 1 110 ? 22.645 64.933 76.052 1.00 21.01 110 GLY A O 1
ATOM 821 N N . PRO A 1 111 ? 20.795 65.592 77.155 1.00 21.31 111 PRO A N 1
ATOM 822 C CA . PRO A 1 111 ? 21.461 66.576 78.019 1.00 21.33 111 PRO A CA 1
ATOM 823 C C . PRO A 1 111 ? 22.616 66.056 78.885 1.00 21.51 111 PRO A C 1
ATOM 824 O O . PRO A 1 111 ? 23.472 66.837 79.302 1.00 21.86 111 PRO A O 1
ATOM 828 N N . ALA A 1 112 ? 22.657 64.748 79.133 1.00 21.35 112 ALA A N 1
ATOM 829 C CA . ALA A 1 112 ? 23.732 64.142 79.923 1.00 21.42 112 ALA A CA 1
ATOM 830 C C . ALA A 1 112 ? 25.107 64.363 79.293 1.00 21.57 112 ALA A C 1
ATOM 831 O O . ALA A 1 112 ? 26.111 64.465 79.997 1.00 21.81 112 ALA A O 1
ATOM 833 N N . ARG A 1 113 ? 25.135 64.483 77.968 1.00 21.53 113 ARG A N 1
ATOM 834 C CA . ARG A 1 113 ? 26.358 64.792 77.233 1.00 21.45 113 ARG A CA 1
ATOM 835 C C . ARG A 1 113 ? 26.991 66.109 77.680 1.00 21.71 113 ARG A C 1
ATOM 836 O O . ARG A 1 113 ? 28.182 66.328 77.466 1.00 21.57 113 ARG A O 1
ATOM 844 N N . ALA A 1 114 ? 26.177 67.009 78.229 1.00 21.69 114 ALA A N 1
ATOM 845 C CA . ALA A 1 114 ? 26.650 68.325 78.655 1.00 22.08 114 ALA A CA 1
ATOM 846 C C . ALA A 1 114 ? 27.281 68.289 80.046 1.00 22.59 114 ALA A C 1
ATOM 847 O O . ALA A 1 114 ? 27.871 69.273 80.494 1.00 22.91 114 ALA A O 1
ATOM 849 N N . LEU A 1 115 ? 27.121 67.161 80.733 1.00 23.21 115 LEU A N 1
ATOM 850 C CA . LEU A 1 115 ? 27.821 66.914 81.990 1.00 23.89 115 LEU A CA 1
ATOM 851 C C . LEU A 1 115 ? 29.098 66.109 81.740 1.00 24.68 115 LEU A C 1
ATOM 852 O O . LEU A 1 115 ? 30.169 66.459 82.238 1.00 25.06 115 LEU A O 1
ATOM 857 N N . ALA A 1 116 ? 28.977 65.040 80.954 1.00 24.97 116 ALA A N 1
ATOM 858 C CA . ALA A 1 116 ? 30.109 64.178 80.628 1.00 25.33 116 ALA A CA 1
ATOM 859 C C . ALA A 1 116 ? 31.031 64.814 79.590 1.00 25.98 116 ALA A C 1
ATOM 860 O O . ALA A 1 116 ? 32.188 64.412 79.455 1.00 25.57 116 ALA A O 1
ATOM 862 N N . LEU A 1 117 ? 30.503 65.792 78.855 1.00 25.96 117 LEU A N 1
ATOM 863 C CA . LEU A 1 117 ? 31.230 66.496 77.794 1.00 26.62 117 LEU A CA 1
ATOM 864 C C . LEU A 1 117 ? 31.677 65.567 76.664 1.00 27.11 117 LEU A C 1
ATOM 865 O O . LEU A 1 117 ? 32.873 65.405 76.410 1.00 26.57 117 LEU A O 1
ATOM 870 N N . LYS A 1 118 ? 30.701 64.989 75.967 1.00 27.24 118 LYS A N 1
ATOM 871 C CA . LYS A 1 118 ? 30.965 64.040 74.889 1.00 27.77 118 LYS A CA 1
ATOM 872 C C . LYS A 1 118 ? 30.386 64.544 73.566 1.00 27.99 118 LYS A C 1
ATOM 873 O O . LYS A 1 118 ? 29.169 64.560 73.380 1.00 27.38 118 LYS A O 1
ATOM 879 N N . PRO A 1 119 ? 31.255 64.934 72.615 1.00 28.48 119 PRO A N 1
ATOM 880 C CA . PRO A 1 119 ? 32.706 65.079 72.780 1.00 28.62 119 PRO A CA 1
ATOM 881 C C . PRO A 1 119 ? 33.088 66.447 73.343 1.00 28.85 119 PRO A C 1
ATOM 882 O O . PRO A 1 119 ? 32.378 67.429 73.134 1.00 28.79 119 PRO A O 1
ATOM 886 N N . LYS A 1 120 ? 34.244 66.511 73.998 1.00 28.63 120 LYS A N 1
ATOM 887 C CA . LYS A 1 120 ? 34.698 67.728 74.668 1.00 28.74 120 LYS A CA 1
ATOM 888 C C . LYS A 1 120 ? 34.833 68.929 73.723 1.00 28.06 120 LYS A C 1
ATOM 889 O O . LYS A 1 120 ? 34.548 70.063 74.111 1.00 28.22 120 LYS A O 1
ATOM 895 N N . GLU A 1 121 ? 35.207 68.666 72.472 1.00 27.77 121 GLU A N 1
ATOM 896 C CA . GLU A 1 121 ? 35.485 69.728 71.506 1.00 27.69 121 GLU A CA 1
ATOM 897 C C . GLU A 1 121 ? 34.255 70.591 71.209 1.00 27.40 121 GLU A C 1
ATOM 898 O O . GLU A 1 121 ? 34.365 71.814 71.112 1.00 27.45 121 GLU A O 1
ATOM 904 N N . THR A 1 122 ? 33.087 69.955 71.107 1.00 27.08 122 THR A N 1
ATOM 905 C CA . THR A 1 122 ? 31.826 70.658 70.849 1.00 26.45 122 THR A CA 1
ATOM 906 C C . THR A 1 122 ? 31.547 71.716 71.912 1.00 25.97 122 THR A C 1
ATOM 907 O O . THR A 1 122 ? 31.196 72.853 71.594 1.00 26.36 122 THR A O 1
ATOM 911 N N . TYR A 1 123 ? 31.747 71.345 73.173 1.00 25.70 123 TYR A N 1
ATOM 912 C CA . TYR A 1 123 ? 31.450 72.228 74.295 1.00 25.72 123 TYR A CA 1
ATOM 913 C C . TYR A 1 123 ? 32.438 73.385 74.413 1.00 26.26 123 TYR A C 1
ATOM 914 O O . TYR A 1 123 ? 32.062 74.491 74.806 1.00 26.09 123 TYR A O 1
ATOM 923 N N . GLU A 1 124 ? 33.679 73.148 73.996 1.00 27.24 124 GLU A N 1
ATOM 924 C CA . GLU A 1 124 ? 34.679 74.208 73.921 1.00 28.75 124 GLU A CA 1
ATOM 925 C C . GLU A 1 124 ? 34.339 75.187 72.803 1.00 28.61 124 GLU A C 1
ATOM 926 O O . GLU A 1 124 ? 34.470 76.398 72.972 1.00 28.70 124 GLU A O 1
ATOM 932 N N . GLU A 1 125 ? 33.831 74.656 71.693 1.00 28.62 125 GLU A N 1
ATOM 933 C CA . GLU A 1 125 ? 33.528 75.457 70.511 1.00 29.16 125 GLU A CA 1
ATOM 934 C C . GLU A 1 125 ? 32.300 76.350 70.677 1.00 28.96 125 GLU A C 1
ATOM 935 O O . GLU A 1 125 ? 32.247 77.440 70.106 1.00 29.40 125 GLU A O 1
ATOM 941 N N . ILE A 1 126 ? 31.317 75.895 71.452 1.00 28.32 126 ILE A N 1
ATOM 942 C CA . ILE A 1 126 ? 30.125 76.703 71.707 1.00 28.20 126 ILE A CA 1
ATOM 943 C C . ILE A 1 126 ? 30.136 77.348 73.092 1.00 28.15 126 ILE A C 1
ATOM 944 O O . ILE A 1 126 ? 29.215 78.083 73.447 1.00 28.20 126 ILE A O 1
ATOM 949 N N . ASP A 1 127 ? 31.191 77.079 73.858 1.00 28.41 127 ASP A N 1
ATOM 950 C CA . ASP A 1 127 ? 31.370 77.646 75.195 1.00 28.62 127 ASP A CA 1
ATOM 951 C C . ASP A 1 127 ? 30.177 77.353 76.109 1.00 28.16 127 ASP A C 1
ATOM 952 O O . ASP A 1 127 ? 29.505 78.270 76.591 1.00 27.99 127 ASP A O 1
ATOM 957 N N . TYR A 1 128 ? 29.900 76.068 76.310 1.00 27.23 128 TYR A N 1
ATOM 958 C CA . TYR A 1 128 ? 28.806 75.644 77.173 1.00 26.77 128 TYR A CA 1
ATOM 959 C C . TYR A 1 128 ? 29.193 74.433 78.010 1.00 27.17 128 TYR A C 1
ATOM 960 O O . TYR A 1 128 ? 29.852 73.510 77.527 1.00 27.08 128 TYR A O 1
ATOM 969 N N . GLU A 1 129 ? 28.784 74.458 79.273 1.00 27.95 129 GLU A N 1
ATOM 970 C CA . GLU A 1 129 ? 28.837 73.287 80.135 1.00 29.48 129 GLU A CA 1
ATOM 971 C C . GLU A 1 129 ? 27.717 73.373 81.163 1.00 29.35 129 GLU A C 1
ATOM 972 O O . GLU A 1 129 ? 27.474 74.432 81.742 1.00 29.60 129 GLU A O 1
ATOM 978 N N . ASP A 1 130 ? 27.010 72.266 81.355 1.00 29.65 130 ASP A N 1
ATOM 979 C CA . ASP A 1 130 ? 25.879 72.233 82.273 1.00 30.41 130 ASP A CA 1
ATOM 980 C C . ASP A 1 130 ? 26.354 72.073 83.716 1.00 31.59 130 ASP A C 1
ATOM 981 O O . ASP A 1 130 ? 27.425 71.521 83.967 1.00 31.47 130 ASP A O 1
ATOM 986 N N . ASP A 1 131 ? 25.621 72.683 84.642 1.00 33.68 131 ASP A N 1
ATOM 987 C CA . ASP A 1 131 ? 25.773 72.395 86.064 1.00 35.57 131 ASP A CA 1
ATOM 988 C C . ASP A 1 131 ? 24.439 71.911 86.626 1.00 35.48 131 ASP A C 1
ATOM 989 O O . ASP A 1 131 ? 23.465 72.664 86.693 1.00 36.61 131 ASP A O 1
ATOM 994 N N . ALA A 1 132 ? 24.356 70.606 86.851 1.00 34.87 132 ALA A N 1
ATOM 995 C CA . ALA A 1 132 ? 23.122 69.977 87.299 1.00 34.28 132 ALA A CA 1
ATOM 996 C C . ALA A 1 132 ? 23.461 68.728 88.095 1.00 33.94 132 ALA A C 1
ATOM 997 O O . ALA A 1 132 ? 24.490 68.093 87.858 1.00 34.40 132 ALA A O 1
ATOM 999 N N . ASP A 1 133 ? 22.607 68.391 89.054 1.00 33.93 133 ASP A N 1
ATOM 1000 C CA . ASP A 1 133 ? 22.802 67.186 89.854 1.00 33.61 133 ASP A CA 1
ATOM 1001 C C . ASP A 1 133 ? 21.979 66.014 89.327 1.00 31.97 133 ASP A C 1
ATOM 1002 O O . ASP A 1 133 ? 21.891 64.972 89.978 1.00 32.04 133 ASP A O 1
ATOM 1007 N N . VAL A 1 134 ? 21.339 66.211 88.174 1.00 29.61 134 VAL A N 1
ATOM 1008 C CA . VAL A 1 134 ? 20.651 65.129 87.473 1.00 27.55 134 VAL A CA 1
ATOM 1009 C C . VAL A 1 134 ? 21.190 64.976 86.053 1.00 25.78 134 VAL A C 1
ATOM 1010 O O . VAL A 1 134 ? 21.656 65.942 85.448 1.00 25.41 134 VAL A O 1
ATOM 1014 N N . ALA A 1 135 ? 21.156 63.751 85.540 1.00 24.31 135 ALA A N 1
ATOM 1015 C CA . ALA A 1 135 ? 21.617 63.478 84.185 1.00 23.23 135 ALA A CA 1
ATOM 1016 C C . ALA A 1 135 ? 20.570 62.676 83.425 1.00 21.95 135 ALA A C 1
ATOM 1017 O O . ALA A 1 135 ? 19.979 61.742 83.967 1.00 22.13 135 ALA A O 1
ATOM 1019 N N . ILE A 1 136 ? 20.303 63.091 82.190 1.00 21.18 136 ILE A N 1
ATOM 1020 C CA . ILE A 1 136 ? 19.306 62.437 81.346 1.00 20.07 136 ILE A CA 1
ATOM 1021 C C . ILE A 1 136 ? 19.906 62.132 79.975 1.00 19.63 136 ILE A C 1
ATOM 1022 O O . ILE A 1 136 ? 20.401 63.030 79.293 1.00 19.21 136 ILE A O 1
ATOM 1027 N N . LEU A 1 137 ? 19.920 60.854 79.608 1.00 19.55 137 LEU A N 1
ATOM 1028 C CA . LEU A 1 137 ? 20.462 60.433 78.320 1.00 20.19 137 LEU A CA 1
ATOM 1029 C C . LEU A 1 137 ? 19.464 59.590 77.538 1.00 20.27 137 LEU A C 1
ATOM 1030 O O . LEU A 1 137 ? 18.760 58.754 78.104 1.00 19.98 137 LEU A O 1
ATOM 1035 N N . CYS A 1 138 ? 19.408 59.832 76.233 1.00 20.01 138 CYS A N 1
ATOM 1036 C CA . CYS A 1 138 ? 18.587 59.043 75.322 1.00 20.77 138 CYS A CA 1
ATOM 1037 C C . CYS A 1 138 ? 19.467 58.063 74.555 1.00 20.87 138 CYS A C 1
ATOM 1038 O O . CYS A 1 138 ? 20.513 58.437 74.021 1.00 21.09 138 CYS A O 1
ATOM 1041 N N . LEU A 1 139 ? 19.064 56.798 74.553 1.00 21.08 139 LEU A N 1
ATOM 1042 C CA . LEU A 1 139 ? 19.814 55.751 73.877 1.00 21.63 139 LEU A CA 1
ATOM 1043 C C . LEU A 1 139 ? 19.018 55.181 72.711 1.00 22.00 139 LEU A C 1
ATOM 1044 O O . LEU A 1 139 ? 17.851 54.810 72.861 1.00 21.60 139 LEU A O 1
ATOM 1049 N N . GLU A 1 140 ? 19.628 55.196 71.531 1.00 22.61 140 GLU A N 1
ATOM 1050 C CA . GLU A 1 140 ? 19.057 54.531 70.370 1.00 24.08 140 GLU A CA 1
ATOM 1051 C C . GLU A 1 140 ? 19.621 53.123 70.300 1.00 24.53 140 GLU A C 1
ATOM 1052 O O . GLU A 1 140 ? 20.796 52.932 69.992 1.00 24.43 140 GLU A O 1
ATOM 1058 N N . SER A 1 141 ? 18.784 52.142 70.618 1.00 24.95 141 SER A N 1
ATOM 1059 C CA . SER A 1 141 ? 19.243 50.769 70.768 1.00 25.79 141 SER A CA 1
ATOM 1060 C C . SER A 1 141 ? 18.076 49.795 70.672 1.00 25.93 141 SER A C 1
ATOM 1061 O O . SER A 1 141 ? 16.956 50.120 71.062 1.00 25.94 141 SER A O 1
ATOM 1064 N N . SER A 1 142 ? 18.358 48.587 70.193 1.00 26.67 142 SER A N 1
ATOM 1065 C CA . SER A 1 142 ? 17.361 47.523 70.138 1.00 27.73 142 SER A CA 1
ATOM 1066 C C . SER A 1 142 ? 17.292 46.734 71.447 1.00 28.36 142 SER A C 1
ATOM 1067 O O . SER A 1 142 ? 16.502 45.799 71.576 1.00 28.22 142 SER A O 1
ATOM 1070 N N . GLU A 1 143 ? 18.128 47.109 72.409 1.00 29.09 143 GLU A N 1
ATOM 1071 C CA . GLU A 1 143 ? 18.197 46.411 73.689 1.00 30.30 143 GLU A CA 1
ATOM 1072 C C . GLU A 1 143 ? 18.199 47.409 74.844 1.00 29.63 143 GLU A C 1
ATOM 1073 O O . GLU A 1 143 ? 18.728 48.515 74.719 1.00 28.93 143 GLU A O 1
ATOM 1079 N N . LEU A 1 144 ? 17.535 47.043 75.937 1.00 29.55 144 LEU A N 1
ATOM 1080 C CA . LEU A 1 144 ? 17.528 47.863 77.144 1.00 30.03 144 LEU A CA 1
ATOM 1081 C C . LEU A 1 144 ? 18.866 47.756 77.870 1.00 30.12 144 LEU A C 1
ATOM 1082 O O . LEU A 1 144 ? 19.443 46.674 77.966 1.00 29.97 144 LEU A O 1
ATOM 1087 N N . PRO A 1 145 ? 19.402 48.892 78.345 1.00 30.45 145 PRO A N 1
ATOM 1088 C CA . PRO A 1 145 ? 20.692 48.908 79.043 1.00 31.22 145 PRO A CA 1
ATOM 1089 C C . PRO A 1 145 ? 20.583 48.316 80.447 1.00 32.15 145 PRO A C 1
ATOM 1090 O O . PRO A 1 145 ? 19.593 48.543 81.144 1.00 32.17 145 PRO A O 1
ATOM 1094 N N . ASP A 1 146 ? 21.575 47.523 80.843 1.00 33.30 146 ASP A N 1
ATOM 1095 C CA . ASP A 1 146 ? 21.605 46.993 82.203 1.00 34.19 146 ASP A CA 1
ATOM 1096 C C . ASP A 1 146 ? 22.376 47.895 83.162 1.00 34.04 146 ASP A C 1
ATOM 1097 O O . ASP A 1 146 ? 22.837 48.975 82.783 1.00 33.69 146 ASP A O 1
ATOM 1102 N N . GLU A 1 147 ? 22.571 47.410 84.382 1.00 33.73 147 GLU A N 1
ATOM 1103 C CA . GLU A 1 147 ? 23.054 48.236 85.476 1.00 33.57 147 GLU A CA 1
ATOM 1104 C C . GLU A 1 147 ? 24.421 48.868 85.236 1.00 32.68 147 GLU A C 1
ATOM 1105 O O . GLU A 1 147 ? 24.657 50.006 85.633 1.00 32.60 147 GLU A O 1
ATOM 1111 N N . ASP A 1 148 ? 25.320 48.139 84.585 1.00 31.63 148 ASP A N 1
ATOM 1112 C CA . ASP A 1 148 ? 26.679 48.632 84.390 1.00 31.28 148 ASP A CA 1
ATOM 1113 C C . ASP A 1 148 ? 26.800 49.685 83.291 1.00 29.64 148 ASP A C 1
ATOM 1114 O O . ASP A 1 148 ? 27.725 50.498 83.311 1.00 28.85 148 ASP A O 1
ATOM 1119 N N . VAL A 1 149 ? 25.857 49.684 82.349 1.00 27.93 149 VAL A N 1
ATOM 1120 C CA . VAL A 1 149 ? 25.748 50.766 81.367 1.00 26.67 149 VAL A CA 1
ATOM 1121 C C . VAL A 1 149 ? 25.292 52.042 82.075 1.00 25.48 149 VAL A C 1
ATOM 1122 O O . VAL A 1 149 ? 25.876 53.113 81.891 1.00 25.17 149 VAL A O 1
ATOM 1126 N N . ALA A 1 150 ? 24.290 51.891 82.936 1.00 24.60 150 ALA A N 1
ATOM 1127 C CA . ALA A 1 150 ? 23.766 52.991 83.733 1.00 24.54 150 ALA A CA 1
ATOM 1128 C C . ALA A 1 150 ? 24.847 53.554 84.646 1.00 24.56 150 ALA A C 1
ATOM 1129 O O . ALA A 1 150 ? 25.069 54.765 84.686 1.00 24.21 150 ALA A O 1
ATOM 1131 N N . GLU A 1 151 ? 25.569 52.658 85.315 1.00 24.64 151 GLU A N 1
ATOM 1132 C CA . GLU A 1 151 ? 26.655 53.044 86.210 1.00 24.48 151 GLU A CA 1
ATOM 1133 C C . GLU A 1 151 ? 27.719 53.856 85.477 1.00 23.71 151 GLU A C 1
ATOM 1134 O O . GLU A 1 151 ? 28.137 54.911 85.951 1.00 23.57 151 GLU A O 1
ATOM 1140 N N . HIS A 1 152 ? 28.068 53.415 84.274 1.00 23.41 152 HIS A N 1
ATOM 1141 C CA . HIS A 1 152 ? 29.070 54.098 83.469 1.00 23.15 152 HIS A CA 1
ATOM 1142 C C . HIS A 1 152 ? 28.636 55.519 83.113 1.00 23.00 152 HIS A C 1
ATOM 1143 O O . HIS A 1 152 ? 29.382 56.475 83.329 1.00 23.14 152 HIS A O 1
ATOM 1150 N N . VAL A 1 153 ? 27.416 55.652 82.595 1.00 22.80 153 VAL A N 1
ATOM 1151 C CA . VAL A 1 153 ? 26.878 56.955 82.208 1.00 22.24 153 VAL A CA 1
ATOM 1152 C C . VAL A 1 153 ? 26.803 57.895 83.415 1.00 22.24 153 VAL A C 1
ATOM 1153 O O . VAL A 1 153 ? 27.272 59.035 83.351 1.00 22.14 153 VAL A O 1
ATOM 1157 N N . ALA A 1 154 ? 26.291 57.380 84.531 1.00 22.47 154 ALA A N 1
ATOM 1158 C CA . ALA A 1 154 ? 26.177 58.155 85.766 1.00 22.95 154 ALA A CA 1
ATOM 1159 C C . ALA A 1 154 ? 27.541 58.632 86.258 1.00 23.37 154 ALA A C 1
ATOM 1160 O O . ALA A 1 154 ? 27.697 59.793 86.638 1.00 23.61 154 ALA A O 1
ATOM 1162 N N . ASP A 1 155 ? 28.532 57.744 86.195 1.00 23.84 155 ASP A N 1
ATOM 1163 C CA . ASP A 1 155 ? 29.897 58.060 86.611 1.00 24.08 155 ASP A CA 1
ATOM 1164 C C . ASP A 1 155 ? 30.507 59.178 85.774 1.00 23.99 155 ASP A C 1
ATOM 1165 O O . ASP A 1 155 ? 31.021 60.157 86.318 1.00 24.01 155 ASP A O 1
ATOM 1170 N N . GLU A 1 156 ? 30.420 59.047 84.453 1.00 23.79 156 GLU A N 1
ATOM 1171 C CA . GLU A 1 156 ? 31.007 60.032 83.548 1.00 24.42 156 GLU A CA 1
ATOM 1172 C C . GLU A 1 156 ? 30.328 61.399 83.649 1.00 23.98 156 GLU A C 1
ATOM 1173 O O . GLU A 1 156 ? 30.953 62.431 83.398 1.00 23.82 156 GLU A O 1
ATOM 1179 N N . CYS A 1 157 ? 29.064 61.402 84.062 1.00 23.55 157 CYS A N 1
ATOM 1180 C CA . CYS A 1 157 ? 28.322 62.642 84.261 1.00 24.03 157 CYS A CA 1
ATOM 1181 C C . CYS A 1 157 ? 28.561 63.232 85.651 1.00 24.50 157 CYS A C 1
ATOM 1182 O O . CYS A 1 157 ? 28.183 64.372 85.921 1.00 24.82 157 CYS A O 1
ATOM 1185 N N . GLY A 1 158 ? 29.153 62.436 86.537 1.00 25.15 158 GLY A N 1
ATOM 1186 C CA . GLY A 1 158 ? 29.455 62.900 87.879 1.00 25.25 158 GLY A CA 1
ATOM 1187 C C . GLY A 1 158 ? 28.243 62.986 88.787 1.00 25.39 158 GLY A C 1
ATOM 1188 O O . GLY A 1 158 ? 28.226 63.780 89.726 1.00 25.85 158 GLY A O 1
ATOM 1189 N N . VAL A 1 159 ? 27.221 62.184 88.507 1.00 25.26 159 VAL A N 1
ATOM 1190 C CA . VAL A 1 159 ? 26.027 62.153 89.346 1.00 25.54 159 VAL A CA 1
ATOM 1191 C C . VAL A 1 159 ? 25.835 60.778 89.975 1.00 26.50 159 VAL A C 1
ATOM 1192 O O . VAL A 1 159 ? 26.399 59.788 89.506 1.00 26.58 159 VAL A O 1
ATOM 1196 N N . ASP A 1 160 ? 25.074 60.734 91.065 1.00 27.28 160 ASP A N 1
ATOM 1197 C CA . ASP A 1 160 ? 24.647 59.471 91.655 1.00 28.94 160 ASP A CA 1
ATOM 1198 C C . ASP A 1 160 ? 23.698 58.776 90.682 1.00 28.58 160 ASP A C 1
ATOM 1199 O O . ASP A 1 160 ? 22.874 59.428 90.045 1.00 28.27 160 ASP A O 1
ATOM 1204 N N . PRO A 1 161 ? 23.846 57.451 90.509 1.00 28.71 161 PRO A N 1
ATOM 1205 C CA . PRO A 1 161 ? 22.999 56.697 89.574 1.00 28.85 161 PRO A CA 1
ATOM 1206 C C . PRO A 1 161 ? 21.498 56.801 89.850 1.00 29.28 161 PRO A C 1
ATOM 1207 O O . PRO A 1 161 ? 20.686 56.606 88.947 1.00 29.20 161 PRO A O 1
ATOM 1211 N N . GLU A 1 162 ? 21.138 57.168 91.078 1.00 29.79 162 GLU A N 1
ATOM 1212 C CA . GLU A 1 162 ? 19.739 57.413 91.434 1.00 30.36 162 GLU A CA 1
ATOM 1213 C C . GLU A 1 162 ? 19.199 58.663 90.748 1.00 29.24 162 GLU A C 1
ATOM 1214 O O . GLU A 1 162 ? 17.987 58.873 90.690 1.00 28.95 162 GLU A O 1
ATOM 1220 N N . ASN A 1 163 ? 20.112 59.515 90.288 1.00 27.76 163 ASN A N 1
ATOM 1221 C CA . ASN A 1 163 ? 19.756 60.759 89.615 1.00 26.78 163 ASN A CA 1
ATOM 1222 C C . ASN A 1 163 ? 20.043 60.691 88.114 1.00 25.32 163 ASN A C 1
ATOM 1223 O O . ASN A 1 163 ? 20.142 61.718 87.442 1.00 24.38 163 ASN A O 1
ATOM 1228 N N . LEU A 1 164 ? 20.188 59.474 87.598 1.00 23.98 164 LEU A N 1
ATOM 1229 C CA . LEU A 1 164 ? 20.317 59.263 86.162 1.00 23.40 164 LEU A CA 1
ATOM 1230 C C . LEU A 1 164 ? 19.025 58.686 85.595 1.00 22.94 164 LEU A C 1
ATOM 1231 O O . LEU A 1 164 ? 18.390 57.829 86.213 1.00 23.34 164 LEU A O 1
ATOM 1236 N N . TYR A 1 165 ? 18.621 59.207 84.441 1.00 22.42 165 TYR A N 1
ATOM 1237 C CA . TYR A 1 165 ? 17.446 58.720 83.726 1.00 21.95 165 TYR A CA 1
ATOM 1238 C C . TYR A 1 165 ? 17.849 58.359 82.306 1.00 21.34 165 TYR A C 1
ATOM 1239 O O . TYR A 1 165 ? 18.501 59.147 81.617 1.00 21.18 165 TYR A O 1
ATOM 1248 N N . LEU A 1 166 ? 17.490 57.150 81.888 1.00 21.03 166 LEU A N 1
ATOM 1249 C CA . LEU A 1 166 ? 17.807 56.682 80.547 1.00 21.21 166 LEU A CA 1
ATOM 1250 C C . LEU A 1 166 ? 16.531 56.408 79.762 1.00 21.05 166 LEU A C 1
ATOM 1251 O O . LEU A 1 166 ? 15.683 55.632 80.199 1.00 21.05 166 LEU A O 1
ATOM 1256 N N . LEU A 1 167 ? 16.376 57.104 78.639 1.00 20.82 167 LEU A N 1
ATOM 1257 C CA . LEU A 1 167 ? 15.272 56.861 77.709 1.00 20.68 167 LEU A CA 1
ATOM 1258 C C . LEU A 1 167 ? 15.791 56.018 76.551 1.00 19.97 167 LEU A C 1
ATOM 1259 O O . LEU A 1 167 ? 16.872 56.283 76.030 1.00 20.36 167 LEU A O 1
ATOM 1264 N N . VAL A 1 168 ? 15.048 54.979 76.181 1.00 19.65 168 VAL A N 1
ATOM 1265 C CA . VAL A 1 168 ? 15.522 54.027 75.177 1.00 19.68 168 VAL A CA 1
ATOM 1266 C C . VAL A 1 168 ? 14.459 53.699 74.129 1.00 19.40 168 VAL A C 1
ATOM 1267 O O . VAL A 1 168 ? 13.318 53.387 74.461 1.00 20.10 168 VAL A O 1
ATOM 1271 N N . ALA A 1 169 ? 14.862 53.732 72.863 1.00 19.28 169 ALA A N 1
ATOM 1272 C CA . ALA A 1 169 ? 14.019 53.273 71.762 1.00 19.20 169 ALA A CA 1
ATOM 1273 C C . ALA A 1 169 ? 14.909 52.842 70.603 1.00 18.92 169 ALA A C 1
ATOM 1274 O O . ALA A 1 169 ? 15.974 53.421 70.383 1.00 18.14 169 ALA A O 1
ATOM 1276 N N . PRO A 1 170 ? 14.506 51.788 69.875 1.00 19.10 170 PRO A N 1
ATOM 1277 C CA . PRO A 1 170 ? 15.195 51.395 68.642 1.00 19.51 170 PRO A CA 1
ATOM 1278 C C . PRO A 1 170 ? 14.884 52.340 67.486 1.00 20.01 170 PRO A C 1
ATOM 1279 O O . PRO A 1 170 ? 13.914 53.105 67.539 1.00 20.08 170 PRO A O 1
ATOM 1283 N N . THR A 1 171 ? 15.738 52.316 66.468 1.00 19.89 171 THR A N 1
ATOM 1284 C CA . THR A 1 171 ? 15.530 53.121 65.268 1.00 20.00 171 THR A CA 1
ATOM 1285 C C . THR A 1 171 ? 14.224 52.713 64.589 1.00 19.81 171 THR A C 1
ATOM 1286 O O . THR A 1 171 ? 13.423 53.568 64.210 1.00 20.23 171 THR A O 1
ATOM 1290 N N . ALA A 1 172 ? 13.997 51.404 64.491 1.00 18.78 172 ALA A N 1
ATOM 1291 C CA . ALA A 1 172 ? 12.769 50.867 63.913 1.00 18.73 172 ALA A CA 1
ATOM 1292 C C . ALA A 1 172 ? 11.643 50.831 64.945 1.00 18.32 172 ALA A C 1
ATOM 1293 O O . ALA A 1 172 ? 11.267 49.773 65.449 1.00 17.86 172 ALA A O 1
ATOM 1295 N N . SER A 1 173 ? 11.175 52.017 65.317 1.00 17.77 173 SER A N 1
ATOM 1296 C CA . SER A 1 173 ? 9.982 52.173 66.140 1.00 17.11 173 SER A CA 1
ATOM 1297 C C . SER A 1 173 ? 9.408 53.549 65.829 1.00 16.91 173 SER A C 1
ATOM 1298 O O . SER A 1 173 ? 10.092 54.387 65.238 1.00 16.74 173 SER A O 1
ATOM 1301 N N . ILE A 1 174 ? 8.147 53.772 66.186 1.00 16.95 174 ILE A N 1
ATOM 1302 C CA . ILE A 1 174 ? 7.517 55.064 65.929 1.00 17.07 174 ILE A CA 1
ATOM 1303 C C . ILE A 1 174 ? 8.223 56.192 66.689 1.00 17.08 174 ILE A C 1
ATOM 1304 O O . ILE A 1 174 ? 8.384 57.293 66.164 1.00 18.20 174 ILE A O 1
ATOM 1309 N N . VAL A 1 175 ? 8.727 55.886 67.883 1.00 17.60 175 VAL A N 1
ATOM 1310 C CA . VAL A 1 175 ? 9.534 56.839 68.641 1.00 17.39 175 VAL A CA 1
ATOM 1311 C C . VAL A 1 175 ? 10.854 57.090 67.916 1.00 17.29 175 VAL A C 1
ATOM 1312 O O . VAL A 1 175 ? 11.313 58.227 67.829 1.00 17.10 175 VAL A O 1
ATOM 1316 N N . GLY A 1 176 ? 11.404 56.036 67.316 1.00 17.16 176 GLY A N 1
ATOM 1317 C CA . GLY A 1 176 ? 12.574 56.182 66.468 1.00 16.85 176 GLY A CA 1
ATOM 1318 C C . GLY A 1 176 ? 12.341 57.132 65.306 1.00 17.02 176 GLY A C 1
ATOM 1319 O O . GLY A 1 176 ? 13.113 58.069 65.107 1.00 16.09 176 GLY A O 1
ATOM 1320 N N . SER A 1 177 ? 11.232 56.941 64.592 1.00 17.22 177 SER A N 1
ATOM 1321 C CA . SER A 1 177 ? 10.882 57.794 63.457 1.00 17.06 177 SER A CA 1
ATOM 1322 C C . SER A 1 177 ? 10.702 59.256 63.867 1.00 16.72 177 SER A C 1
ATOM 1323 O O . SER A 1 177 ? 11.247 60.161 63.228 1.00 16.63 177 SER A O 1
ATOM 1326 N N . VAL A 1 178 ? 9.984 59.475 64.965 1.00 16.36 178 VAL A N 1
ATOM 1327 C CA . VAL A 1 178 ? 9.734 60.822 65.466 1.00 16.26 178 VAL A CA 1
ATOM 1328 C C . VAL A 1 178 ? 11.018 61.513 65.933 1.00 16.41 178 VAL A C 1
ATOM 1329 O O . VAL A 1 178 ? 11.317 62.622 65.497 1.00 16.09 178 VAL A O 1
ATOM 1333 N N . GLN A 1 179 ? 11.809 60.831 66.758 1.00 15.76 179 GLN A N 1
ATOM 1334 C CA . GLN A 1 179 ? 12.968 61.468 67.377 1.00 16.52 179 GLN A CA 1
ATOM 1335 C C . GLN A 1 179 ? 14.097 61.760 66.392 1.00 16.10 179 GLN A C 1
ATOM 1336 O O . GLN A 1 179 ? 14.845 62.722 66.573 1.00 16.51 179 GLN A O 1
ATOM 1342 N N . VAL A 1 180 ? 14.227 60.937 65.356 1.00 16.04 180 VAL A N 1
ATOM 1343 C CA . VAL A 1 180 ? 15.229 61.195 64.328 1.00 15.76 180 VAL A CA 1
ATOM 1344 C C . VAL A 1 180 ? 14.814 62.359 63.424 1.00 15.74 180 VAL A C 1
ATOM 1345 O O . VAL A 1 180 ? 15.612 63.257 63.163 1.00 15.53 180 VAL A O 1
ATOM 1349 N N . SER A 1 181 ? 13.550 62.387 63.011 1.00 15.17 181 SER A N 1
ATOM 1350 C CA . SER A 1 181 ? 13.055 63.496 62.196 1.00 15.56 181 SER A CA 1
ATOM 1351 C C . SER A 1 181 ? 13.139 64.822 62.950 1.00 15.11 181 SER A C 1
ATOM 1352 O O . SER A 1 181 ? 13.345 65.874 62.348 1.00 15.16 181 SER A O 1
ATOM 1355 N N . ALA A 1 182 ? 13.081 64.745 64.277 1.00 15.35 182 ALA A N 1
ATOM 1356 C CA . ALA A 1 182 ? 13.173 65.923 65.130 1.00 16.16 182 ALA A CA 1
ATOM 1357 C C . ALA A 1 182 ? 14.576 66.533 65.154 1.00 16.36 182 ALA A C 1
ATOM 1358 O O . ALA A 1 182 ? 14.763 67.635 65.671 1.00 15.90 182 ALA A O 1
ATOM 1360 N N . ARG A 1 183 ? 15.553 65.840 64.574 1.00 17.41 183 ARG A N 1
ATOM 1361 C CA . ARG A 1 183 ? 16.906 66.385 64.485 1.00 19.03 183 ARG A CA 1
ATOM 1362 C C . ARG A 1 183 ? 17.240 67.026 63.159 1.00 18.26 183 ARG A C 1
ATOM 1363 O O . ARG A 1 183 ? 18.390 67.375 62.905 1.00 18.72 183 ARG A O 1
ATOM 1371 N N . VAL A 1 184 ? 16.183 67.448 62.474 1.00 16.95 184 VAL A N 1
ATOM 1372 C CA . VAL A 1 184 ? 16.315 68.171 61.222 1.00 16.60 184 VAL A CA 1
ATOM 1373 C C . VAL A 1 184 ? 17.019 69.517 61.429 1.00 16.57 184 VAL A C 1
ATOM 1374 O O . VAL A 1 184 ? 17.944 69.848 60.688 1.00 16.55 184 VAL A O 1
ATOM 1378 N N . VAL A 1 185 ? 16.686 70.214 62.517 1.00 16.50 185 VAL A N 1
ATOM 1379 C CA . VAL A 1 185 ? 17.367 71.467 62.857 1.00 16.47 185 VAL A CA 1
ATOM 1380 C C . VAL A 1 185 ? 18.801 71.186 63.305 1.00 16.98 185 VAL A C 1
ATOM 1381 O O . VAL A 1 185 ? 19.735 71.874 62.888 1.00 16.18 185 VAL A O 1
ATOM 1385 N N . GLU A 1 186 ? 18.975 70.119 64.077 1.00 17.62 186 GLU A N 1
ATOM 1386 C CA . GLU A 1 186 ? 20.281 69.760 64.612 1.00 18.79 186 GLU A CA 1
ATOM 1387 C C . GLU A 1 186 ? 21.310 69.478 63.520 1.00 19.19 186 GLU A C 1
ATOM 1388 O O . GLU A 1 186 ? 22.440 69.957 63.601 1.00 19.44 186 GLU A O 1
ATOM 1394 N N . THR A 1 187 ? 20.916 68.724 62.494 1.00 19.25 187 THR A N 1
ATOM 1395 C CA . THR A 1 187 ? 21.848 68.353 61.430 1.00 19.99 187 THR A CA 1
ATOM 1396 C C . THR A 1 187 ? 22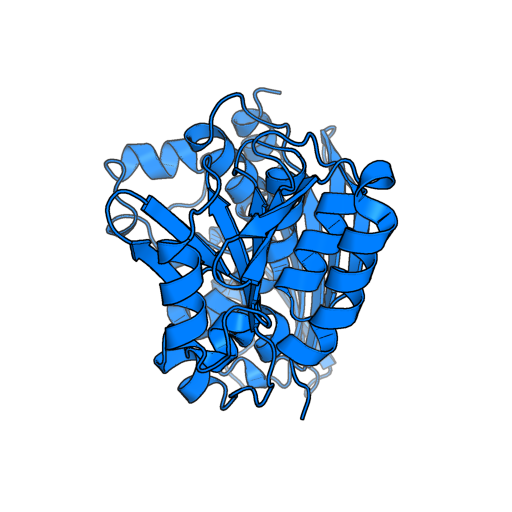.357 69.585 60.690 1.00 20.24 187 THR A C 1
ATOM 1397 O O . THR A 1 187 ? 23.513 69.629 60.275 1.00 20.62 187 THR A O 1
ATOM 1401 N N . GLY A 1 188 ? 21.515 70.613 60.608 1.00 20.23 188 GLY A N 1
ATOM 1402 C CA . GLY A 1 188 ? 21.931 71.873 60.021 1.00 20.47 188 GLY A CA 1
ATOM 1403 C C . GLY A 1 188 ? 22.959 72.590 60.874 1.00 20.99 188 GLY A C 1
ATOM 1404 O O . GLY A 1 188 ? 23.973 73.066 60.366 1.00 20.57 188 GLY A O 1
ATOM 1405 N N . LEU A 1 189 ? 22.709 72.632 62.181 1.00 21.16 189 LEU A N 1
ATOM 1406 C CA . LEU A 1 189 ? 23.615 73.267 63.135 1.00 21.88 189 LEU A CA 1
ATOM 1407 C C . LEU A 1 189 ? 24.952 72.532 63.223 1.00 22.21 189 LEU A C 1
ATOM 1408 O O . LEU A 1 189 ? 26.012 73.160 63.251 1.00 21.83 189 LEU A O 1
ATOM 1413 N N . TYR A 1 190 ? 24.902 71.203 63.217 1.00 22.67 190 TYR A N 1
ATOM 1414 C CA . TYR A 1 190 ? 26.115 70.400 63.284 1.00 23.89 190 TYR A CA 1
ATOM 1415 C C . TYR A 1 190 ? 26.991 70.562 62.046 1.00 23.47 190 TYR A C 1
ATOM 1416 O O . TYR A 1 190 ? 28.213 70.651 62.160 1.00 23.21 190 TYR A O 1
ATOM 1425 N N . LYS A 1 191 ? 26.374 70.593 60.868 1.00 22.90 191 LYS A N 1
ATOM 1426 C CA . LYS A 1 191 ? 27.129 70.778 59.635 1.00 23.34 191 LYS A CA 1
ATOM 1427 C C . LYS A 1 191 ? 27.762 72.165 59.582 1.00 23.88 191 LYS A C 1
ATOM 1428 O O . LYS A 1 191 ? 28.913 72.310 59.167 1.00 23.62 191 LYS A O 1
ATOM 1434 N N . LEU A 1 192 ? 27.025 73.171 60.051 1.00 24.22 192 LEU A N 1
ATOM 1435 C CA . LEU A 1 192 ? 27.546 74.532 60.148 1.00 25.21 192 LEU A CA 1
ATOM 1436 C C . LEU A 1 192 ? 28.826 74.581 60.977 1.00 25.93 192 LEU A C 1
ATOM 1437 O O . LEU A 1 192 ? 29.817 75.174 60.558 1.00 26.81 192 LEU A O 1
ATOM 1442 N N . LEU A 1 193 ? 28.794 73.953 62.150 1.00 26.45 193 LEU A N 1
ATOM 1443 C CA . LEU A 1 193 ? 29.933 73.950 63.060 1.00 27.56 193 LEU A CA 1
ATOM 1444 C C . LEU A 1 193 ? 31.065 73.060 62.555 1.00 28.57 193 LEU A C 1
ATOM 1445 O O . LEU A 1 193 ? 32.196 73.518 62.394 1.00 28.84 193 LEU A O 1
ATOM 1450 N N . GLU A 1 194 ? 30.753 71.793 62.300 1.00 29.44 194 GLU A N 1
ATOM 1451 C CA . GLU A 1 194 ? 31.781 70.798 62.024 1.00 31.18 194 GLU A CA 1
ATOM 1452 C C . GLU A 1 194 ? 32.323 70.824 60.606 1.00 30.89 194 GLU A C 1
ATOM 1453 O O . GLU A 1 194 ? 33.531 70.711 60.402 1.00 31.45 194 GLU A O 1
ATOM 1459 N N . VAL A 1 195 ? 31.433 70.937 59.628 1.00 30.01 195 VAL A N 1
ATOM 1460 C CA . VAL A 1 195 ? 31.837 70.850 58.234 1.00 29.84 195 VAL A CA 1
ATOM 1461 C C . VAL A 1 195 ? 32.222 72.213 57.675 1.00 29.75 195 VAL A C 1
ATOM 1462 O O . VAL A 1 195 ? 33.285 72.360 57.073 1.00 29.83 195 VAL A O 1
ATOM 1466 N N . LEU A 1 196 ? 31.385 73.216 57.919 1.00 29.14 196 LEU A N 1
ATOM 1467 C CA . LEU A 1 196 ? 31.607 74.547 57.362 1.00 29.14 196 LEU A CA 1
ATOM 1468 C C . LEU A 1 196 ? 32.353 75.474 58.324 1.00 29.60 196 LEU A C 1
ATOM 1469 O O . LEU A 1 196 ? 32.658 76.617 57.981 1.00 29.45 196 LEU A O 1
ATOM 1474 N N . GLU A 1 197 ? 32.648 74.968 59.520 1.00 30.17 197 GLU A N 1
ATOM 1475 C CA . GLU A 1 197 ? 33.395 75.704 60.542 1.00 31.30 197 GLU A CA 1
ATOM 1476 C C . GLU A 1 197 ? 32.861 77.115 60.800 1.00 31.10 197 GLU A C 1
ATOM 1477 O O . GLU A 1 197 ? 33.627 78.071 60.940 1.00 30.92 197 GLU A O 1
ATOM 1483 N N . TYR A 1 198 ? 31.536 77.230 60.847 1.00 30.49 198 TYR A N 1
ATOM 1484 C CA . TYR A 1 198 ? 30.853 78.483 61.154 1.00 29.91 198 TYR A CA 1
ATOM 1485 C C . TYR A 1 198 ? 30.635 78.578 62.663 1.00 29.00 198 TYR A C 1
ATOM 1486 O O . TYR A 1 198 ? 30.523 77.557 63.343 1.00 28.33 198 TYR A O 1
ATOM 1495 N N . ASP A 1 199 ? 30.591 79.800 63.186 1.00 27.94 199 ASP A N 1
ATOM 1496 C CA . ASP A 1 199 ? 30.293 80.009 64.599 1.00 27.21 199 ASP A CA 1
ATOM 1497 C C . ASP A 1 199 ? 28.787 79.923 64.842 1.00 26.33 199 ASP A C 1
ATOM 1498 O O . ASP A 1 199 ? 28.069 80.915 64.708 1.00 25.72 199 ASP A O 1
ATOM 1503 N N . VAL A 1 200 ? 28.340 78.759 65.307 1.00 25.16 200 VAL A N 1
ATOM 1504 C CA . VAL A 1 200 ? 26.915 78.471 65.443 1.00 24.77 200 VAL A CA 1
ATOM 1505 C C . VAL A 1 200 ? 26.229 79.220 66.581 1.00 24.49 200 VAL A C 1
ATOM 1506 O O . VAL A 1 200 ? 25.001 79.230 66.663 1.00 24.66 200 VAL A O 1
ATOM 1510 N N . THR A 1 201 ? 27.011 79.872 67.439 1.00 24.13 201 THR A N 1
ATOM 1511 C CA . THR A 1 201 ? 26.438 80.747 68.459 1.00 24.22 201 THR A CA 1
ATOM 1512 C C . THR A 1 201 ? 25.862 82.018 67.827 1.00 23.83 201 THR A C 1
ATOM 1513 O O . THR A 1 201 ? 25.141 82.773 68.480 1.00 23.39 201 THR A O 1
ATOM 1517 N N . ARG A 1 202 ? 26.150 82.219 66.542 1.00 23.49 202 ARG A N 1
ATOM 1518 C CA . ARG A 1 202 ? 25.534 83.289 65.760 1.00 23.54 202 ARG A CA 1
ATOM 1519 C C . ARG A 1 202 ? 24.062 82.997 65.461 1.00 22.67 202 ARG A C 1
ATOM 1520 O O . ARG A 1 202 ? 23.287 83.913 65.175 1.00 22.39 202 ARG A O 1
ATOM 1528 N N . VAL A 1 203 ? 23.702 81.714 65.462 1.00 21.53 203 VAL A N 1
ATOM 1529 C CA . VAL A 1 203 ? 22.325 81.290 65.214 1.00 20.53 203 VAL A CA 1
ATOM 1530 C C . VAL A 1 203 ? 21.480 81.545 66.457 1.00 20.33 203 VAL A C 1
ATOM 1531 O O . VAL A 1 203 ? 21.696 80.932 67.502 1.00 20.02 203 VAL A O 1
ATOM 1535 N N . LYS A 1 204 ? 20.541 82.480 66.348 1.00 19.65 204 LYS A N 1
ATOM 1536 C CA . LYS A 1 204 ? 19.781 82.937 67.508 1.00 19.60 204 LYS A CA 1
ATOM 1537 C C . LYS A 1 204 ? 18.446 82.213 67.687 1.00 18.54 204 LYS A C 1
ATOM 1538 O O . LYS A 1 204 ? 18.051 81.911 68.815 1.00 17.95 204 LYS A O 1
ATOM 1547 N N . TYR A 1 205 ? 17.721 82.006 66.587 1.00 17.78 205 TYR A N 1
ATOM 1548 C CA . TYR A 1 205 ? 16.462 81.257 66.623 1.00 17.29 205 TYR A CA 1
ATOM 1549 C C . TYR A 1 205 ? 16.437 80.252 65.481 1.00 16.95 205 TYR A C 1
ATOM 1550 O O . TYR A 1 205 ? 17.138 80.421 64.483 1.00 16.78 205 TYR A O 1
ATOM 1559 N N . ALA A 1 206 ? 15.629 79.206 65.632 1.00 16.58 206 ALA A N 1
ATOM 1560 C CA . ALA A 1 206 ? 15.528 78.166 64.616 1.00 16.57 206 ALA A CA 1
ATOM 1561 C C . ALA A 1 206 ? 14.194 77.434 64.687 1.00 16.50 206 ALA A C 1
ATOM 1562 O O . ALA A 1 206 ? 13.660 77.195 65.771 1.00 16.24 206 ALA A O 1
ATOM 1564 N N . THR A 1 207 ? 13.650 77.103 63.521 1.00 16.59 207 THR A N 1
ATOM 1565 C CA . THR A 1 207 ? 12.479 76.237 63.430 1.00 16.33 207 THR A CA 1
ATOM 1566 C C . THR A 1 207 ? 12.564 75.398 62.153 1.00 16.36 207 THR A C 1
ATOM 1567 O O . THR A 1 207 ? 13.198 75.803 61.178 1.00 16.98 207 THR A O 1
ATOM 1571 N N . GLY A 1 208 ? 12.035 74.179 62.209 1.00 15.89 208 GLY A N 1
ATOM 1572 C CA . GLY A 1 208 ? 12.142 73.284 61.071 1.00 16.02 208 GLY A CA 1
ATOM 1573 C C . GLY A 1 208 ? 11.092 72.193 61.052 1.00 15.55 208 GLY A C 1
ATOM 1574 O O . GLY A 1 208 ? 10.424 71.948 62.055 1.00 15.90 208 GLY A O 1
ATOM 1575 N N . THR A 1 209 ? 10.932 71.550 59.898 1.00 15.33 209 THR A N 1
ATOM 1576 C CA . THR A 1 209 ? 9.982 70.450 59.746 1.00 15.08 209 THR A CA 1
ATOM 1577 C C . THR A 1 209 ? 10.600 69.286 58.974 1.00 14.94 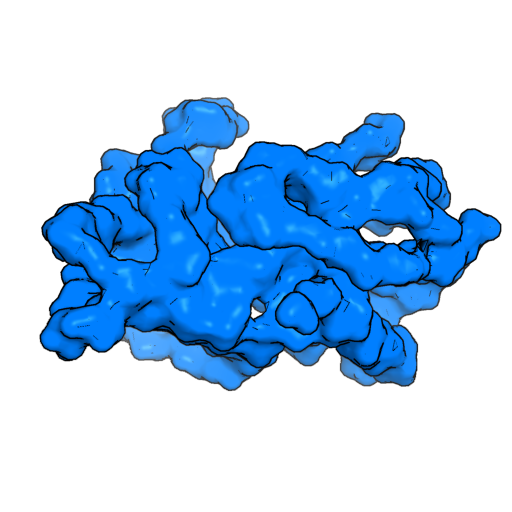209 THR A C 1
ATOM 1578 O O . THR A 1 209 ? 11.497 69.478 58.152 1.00 14.40 209 THR A O 1
ATOM 1582 N N . ALA A 1 210 ? 10.081 68.088 59.217 1.00 14.57 210 ALA A N 1
ATOM 1583 C CA . ALA A 1 210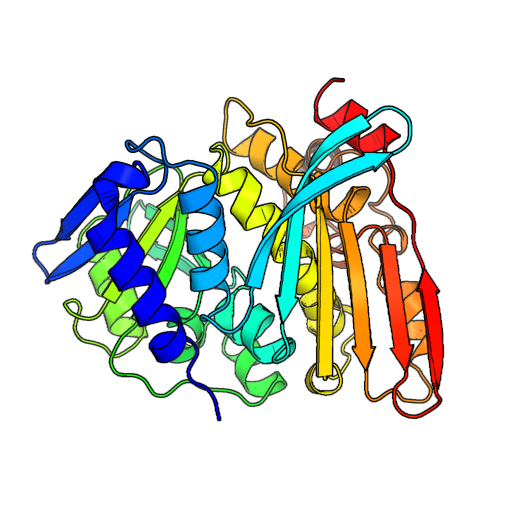 ? 10.507 66.898 58.494 1.00 15.10 210 ALA A CA 1
ATOM 1584 C C . ALA A 1 210 ? 9.425 65.828 58.611 1.00 15.17 210 ALA A C 1
ATOM 1585 O O . ALA A 1 210 ? 8.774 65.708 59.650 1.00 15.24 210 ALA A O 1
ATOM 1587 N N . PRO A 1 211 ? 9.202 65.052 57.538 1.00 15.40 211 PRO A N 1
ATOM 1588 C CA . PRO A 1 211 ? 8.224 63.961 57.579 1.00 15.66 211 PRO A CA 1
ATOM 1589 C C . PRO A 1 211 ? 8.670 62.860 58.533 1.00 16.19 211 PRO A C 1
ATOM 1590 O O . PRO A 1 211 ? 9.861 62.721 58.814 1.00 16.24 211 PRO A O 1
ATOM 1594 N N . ILE A 1 212 ? 7.704 62.109 59.053 1.00 16.45 212 ILE A N 1
ATOM 1595 C CA . ILE A 1 212 ? 7.977 60.973 59.925 1.00 16.78 212 ILE A CA 1
ATOM 1596 C C . ILE A 1 212 ? 7.983 59.693 59.091 1.00 17.14 212 ILE A C 1
ATOM 1597 O O . ILE A 1 212 ? 7.020 59.402 58.381 1.00 17.08 212 ILE A O 1
ATOM 1602 N N . ALA A 1 213 ? 9.111 58.985 59.108 1.00 17.08 213 ALA A N 1
ATOM 1603 C CA . ALA A 1 213 ? 9.303 57.805 58.268 1.00 16.65 213 ALA A CA 1
ATOM 1604 C C . ALA A 1 213 ? 8.345 56.688 58.655 1.00 16.61 213 ALA A C 1
ATOM 1605 O O . ALA A 1 213 ? 8.139 56.419 59.838 1.00 15.65 213 ALA A O 1
ATOM 1607 N N . PRO A 1 214 ? 7.761 56.007 57.654 1.00 16.81 214 PRO A N 1
ATOM 1608 C CA . PRO A 1 214 ? 7.149 54.693 57.884 1.00 17.38 214 PRO A CA 1
ATOM 1609 C C . PRO A 1 214 ? 8.145 53.762 58.570 1.00 17.78 214 PRO A C 1
ATOM 1610 O O . PRO A 1 214 ? 9.312 53.705 58.182 1.00 17.01 214 PRO A O 1
ATOM 1614 N N . VAL A 1 215 ? 7.710 53.120 59.650 1.00 18.78 215 VAL A N 1
ATOM 1615 C CA . VAL A 1 215 ? 8.591 52.267 60.443 1.00 19.83 215 VAL A CA 1
ATOM 1616 C C . VAL A 1 215 ? 9.008 51.015 59.664 1.00 20.94 215 VAL A C 1
ATOM 1617 O O . VAL A 1 215 ? 8.165 50.282 59.147 1.00 20.68 215 VAL A O 1
ATOM 1621 N N . ALA A 1 216 ? 10.317 50.819 59.529 1.00 21.96 216 ALA A N 1
ATOM 1622 C CA . ALA A 1 216 ? 10.867 49.628 58.880 1.00 23.81 216 ALA A CA 1
ATOM 1623 C C . ALA A 1 216 ? 10.803 48.419 59.812 1.00 25.01 216 ALA A C 1
ATOM 1624 O O . ALA A 1 216 ? 10.527 48.560 61.005 1.00 25.15 216 ALA A O 1
ATOM 1626 N N . ASP A 1 217 ? 11.086 47.235 59.275 1.00 27.30 217 ASP A N 1
ATOM 1627 C CA . ASP A 1 217 ? 11.061 46.019 60.086 1.00 29.10 217 ASP A CA 1
ATOM 1628 C C . ASP A 1 217 ? 12.416 45.639 60.684 1.00 29.25 217 ASP A C 1
ATOM 1629 O O . ASP A 1 217 ? 12.524 44.630 61.380 1.00 29.77 217 ASP A O 1
ATOM 1634 N N . ASP A 1 218 ? 13.443 46.444 60.415 1.00 29.03 218 ASP A N 1
ATOM 1635 C CA . ASP A 1 218 ? 14.708 46.343 61.143 1.00 28.75 218 ASP A CA 1
ATOM 1636 C C . ASP A 1 218 ? 15.400 47.698 61.268 1.00 27.95 218 ASP A C 1
ATOM 1637 O O . ASP A 1 218 ? 15.120 48.622 60.501 1.00 27.10 218 ASP A O 1
ATOM 1642 N N . ASP A 1 219 ? 16.332 47.790 62.214 1.00 26.90 219 ASP A N 1
ATOM 1643 C CA . ASP A 1 219 ? 16.977 49.054 62.557 1.00 26.59 219 ASP A CA 1
ATOM 1644 C C . ASP A 1 219 ? 17.865 49.599 61.442 1.00 25.95 219 ASP A C 1
ATOM 1645 O O . ASP A 1 219 ? 18.016 50.813 61.308 1.00 25.90 219 ASP A O 1
ATOM 1650 N N . GLY A 1 220 ? 18.444 48.701 60.648 1.00 25.37 220 GLY A N 1
ATOM 1651 C CA . GLY A 1 220 ? 19.312 49.114 59.557 1.00 24.62 220 GLY A CA 1
ATOM 1652 C C . GLY A 1 220 ? 18.589 49.899 58.476 1.00 24.30 220 GLY A C 1
ATOM 1653 O O . GLY A 1 220 ? 19.019 50.993 58.103 1.00 24.05 220 GLY A O 1
ATOM 1654 N N . GLU A 1 221 ? 17.468 49.360 58.003 1.00 23.68 221 GLU A N 1
ATOM 1655 C CA . GLU A 1 221 ? 16.632 50.054 57.029 1.00 24.12 221 GLU A CA 1
ATOM 1656 C C . GLU A 1 221 ? 16.001 51.316 57.616 1.00 22.99 221 GLU A C 1
ATOM 1657 O O . GLU A 1 221 ? 15.859 52.323 56.921 1.00 22.34 221 GLU A O 1
ATOM 1663 N N . ALA A 1 222 ? 15.645 51.260 58.898 1.00 22.06 222 ALA A N 1
ATOM 1664 C CA . ALA A 1 222 ? 15.060 52.406 59.588 1.00 21.81 222 ALA A CA 1
ATOM 1665 C C . ALA A 1 222 ? 16.047 53.563 59.678 1.00 21.43 222 ALA A C 1
ATOM 1666 O O . ALA A 1 222 ? 15.658 54.726 59.589 1.00 21.20 222 ALA A O 1
ATOM 1668 N N . MET A 1 223 ? 17.329 53.239 59.818 1.00 21.43 223 MET A N 1
ATOM 1669 C CA . MET A 1 223 ? 18.374 54.253 59.806 1.00 21.85 223 MET A CA 1
ATOM 1670 C C . MET A 1 223 ? 18.374 55.013 58.478 1.00 20.53 223 MET A C 1
ATOM 1671 O O . MET A 1 223 ? 18.481 56.241 58.455 1.00 19.74 223 MET A O 1
ATOM 1676 N N . GLY A 1 224 ? 18.250 54.271 57.380 1.00 19.81 224 GLY A N 1
ATOM 1677 C CA . GLY A 1 224 ? 18.209 54.886 56.068 1.00 19.28 224 GLY A CA 1
ATOM 1678 C C . GLY A 1 224 ? 16.979 55.752 55.883 1.00 18.74 224 GLY A C 1
ATOM 1679 O O . GLY A 1 224 ? 17.089 56.918 55.509 1.00 19.05 224 GLY A O 1
ATOM 1680 N N . ARG A 1 225 ? 15.814 55.201 56.215 1.00 18.45 225 ARG A N 1
ATOM 1681 C CA . ARG A 1 225 ? 14.544 55.906 56.072 1.00 18.02 225 ARG A CA 1
ATOM 1682 C C . ARG A 1 225 ? 14.489 57.198 56.880 1.00 17.56 225 ARG A C 1
ATOM 1683 O O . ARG A 1 225 ? 14.118 58.250 56.355 1.00 17.43 225 ARG A O 1
ATOM 1691 N N . THR A 1 226 ? 14.844 57.111 58.159 1.00 16.57 226 THR A N 1
ATOM 1692 C CA . THR A 1 226 ? 14.765 58.262 59.048 1.00 16.55 226 THR A CA 1
ATOM 1693 C C . THR A 1 226 ? 15.774 59.344 58.665 1.00 16.95 226 THR A C 1
ATOM 1694 O O . THR A 1 226 ? 15.464 60.531 58.732 1.00 16.78 226 THR A O 1
ATOM 1698 N N . ASN A 1 227 ? 16.943 58.932 58.177 1.00 17.14 227 ASN A N 1
ATOM 1699 C CA . ASN A 1 227 ? 17.920 59.873 57.630 1.00 17.52 227 ASN A CA 1
ATOM 1700 C C . ASN A 1 227 ? 17.372 60.591 56.397 1.00 16.98 227 ASN A C 1
ATOM 1701 O O . ASN A 1 227 ? 17.536 61.804 56.253 1.00 16.54 227 ASN A O 1
ATOM 1706 N N . ASP A 1 228 ? 16.711 59.839 55.520 1.00 16.26 228 ASP A N 1
ATOM 1707 C CA . ASP A 1 228 ? 16.149 60.393 54.291 1.00 16.06 228 ASP A CA 1
ATOM 1708 C C . ASP A 1 228 ? 15.086 61.457 54.549 1.00 15.87 228 ASP A C 1
ATOM 1709 O O . ASP A 1 228 ? 14.954 62.402 53.770 1.00 16.05 228 ASP A O 1
ATOM 1714 N N . CYS A 1 229 ? 14.348 61.314 55.649 1.00 15.87 229 CYS A N 1
ATOM 1715 C CA . CYS A 1 229 ? 13.371 62.321 56.063 1.00 16.42 229 CYS A CA 1
ATOM 1716 C C . CYS A 1 229 ? 14.013 63.694 56.216 1.00 16.56 229 CYS A C 1
ATOM 1717 O O . CYS A 1 229 ? 13.424 64.708 55.845 1.00 17.30 229 CYS A O 1
ATOM 1720 N N . ILE A 1 230 ? 15.229 63.717 56.755 1.00 16.60 230 ILE A N 1
ATOM 1721 C CA . ILE 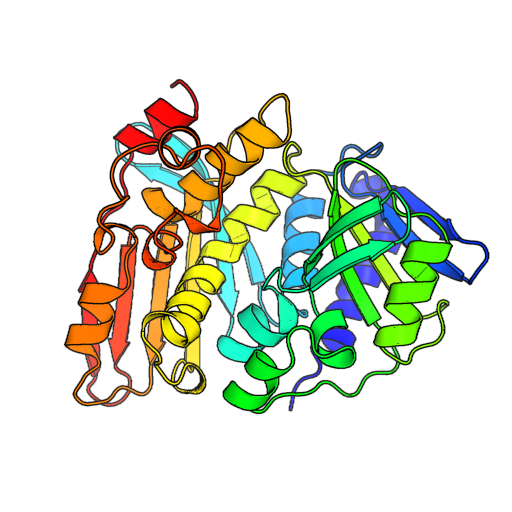A 1 230 ? 15.975 64.958 56.921 1.00 17.11 230 ILE A CA 1
ATOM 1722 C C . ILE A 1 230 ? 16.625 65.403 55.605 1.00 17.32 230 ILE A C 1
ATOM 1723 O O . ILE A 1 230 ? 16.368 66.512 55.121 1.00 16.79 230 ILE A O 1
ATOM 1728 N N . LEU A 1 231 ? 17.389 64.499 54.993 1.00 17.31 231 LEU A N 1
ATOM 1729 C CA . LEU A 1 231 ? 18.170 64.806 53.796 1.00 16.95 231 LEU A CA 1
ATOM 1730 C C . LEU A 1 231 ? 17.305 65.202 52.602 1.00 17.12 231 LEU A C 1
ATOM 1731 O O . LEU A 1 231 ? 17.712 66.024 51.779 1.00 16.24 231 LEU A O 1
ATOM 1736 N N . TYR A 1 232 ? 16.107 64.625 52.522 1.00 16.23 232 TYR A N 1
ATOM 1737 C CA . TYR A 1 232 ? 15.254 64.780 51.350 1.00 16.48 232 TYR A CA 1
ATOM 1738 C C . TYR A 1 232 ? 13.878 65.362 51.663 1.00 16.40 232 TYR A C 1
ATOM 1739 O O . TYR A 1 232 ? 13.139 65.725 50.748 1.00 16.63 232 TYR A O 1
ATOM 1748 N N . GLY A 1 233 ? 13.555 65.500 52.947 1.00 16.24 233 GLY A N 1
ATOM 1749 C CA . GLY A 1 233 ? 12.254 66.026 53.322 1.00 16.46 233 GLY A CA 1
ATOM 1750 C C . GLY A 1 233 ? 12.284 67.138 54.354 1.00 16.53 233 GLY A C 1
ATOM 1751 O O . GLY A 1 233 ? 11.234 67.661 54.730 1.00 16.42 233 GLY A O 1
ATOM 1752 N N . GLY A 1 234 ? 13.480 67.530 54.784 1.00 16.51 234 GLY A N 1
ATOM 1753 C CA . GLY A 1 234 ? 13.601 68.497 55.862 1.00 16.53 234 GLY A CA 1
ATOM 1754 C C . GLY A 1 234 ? 13.748 69.940 55.415 1.00 17.18 234 GLY A C 1
ATOM 1755 O O . GLY 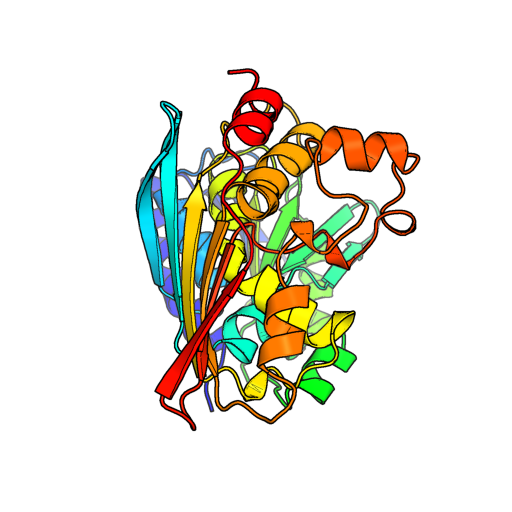A 1 234 ? 14.460 70.230 54.454 1.00 17.67 234 GLY A O 1
ATOM 1756 N N . THR A 1 235 ? 13.067 70.844 56.116 1.00 16.89 235 THR A N 1
ATOM 1757 C CA . THR A 1 235 ? 13.204 72.284 55.891 1.00 16.90 235 THR A CA 1
ATOM 1758 C C . THR A 1 235 ? 13.613 72.955 57.198 1.00 17.23 235 THR A C 1
ATOM 1759 O O . THR A 1 235 ? 13.001 72.713 58.238 1.00 17.05 235 THR A O 1
ATOM 1763 N N . VAL A 1 236 ? 14.664 73.770 57.151 1.00 17.52 236 VAL A N 1
ATOM 1764 C CA . VAL A 1 236 ? 15.106 74.497 58.337 1.00 17.45 236 VAL A CA 1
ATOM 1765 C C . VAL A 1 236 ? 15.157 76.005 58.108 1.00 18.03 236 VAL A C 1
ATOM 1766 O O . VAL A 1 236 ? 15.644 76.477 57.078 1.00 17.35 236 VAL A O 1
ATOM 1770 N N . TYR A 1 237 ? 14.549 76.739 59.036 1.00 18.09 237 TYR A N 1
ATOM 1771 C CA . TYR A 1 237 ? 14.567 78.196 59.032 1.00 17.65 237 TYR A CA 1
ATOM 1772 C C . TYR A 1 237 ? 15.494 78.686 60.139 1.00 17.94 237 TYR A C 1
ATOM 1773 O O . TYR A 1 237 ? 15.251 78.434 61.321 1.00 16.94 237 TYR A O 1
ATOM 1782 N N . LEU A 1 238 ? 16.590 79.325 59.747 1.00 17.35 238 LEU A N 1
ATOM 1783 C CA . LEU A 1 238 ? 17.572 79.816 60.706 1.00 18.39 23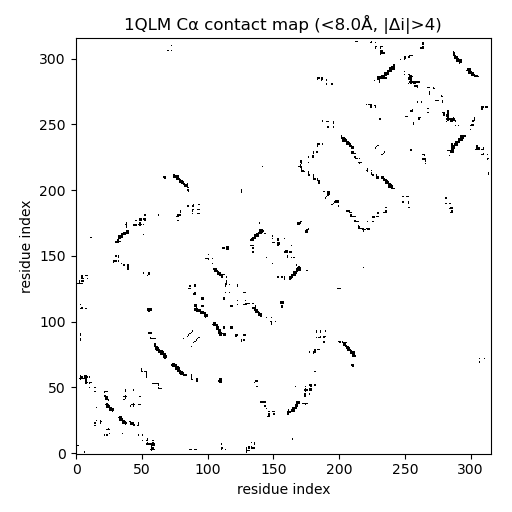8 LEU A CA 1
ATOM 1784 C C . LEU A 1 238 ? 17.615 81.336 60.713 1.00 18.05 238 LEU A C 1
ATOM 1785 O O . LEU A 1 238 ? 17.470 81.975 59.672 1.00 18.67 238 LEU A O 1
ATOM 1790 N N . TYR A 1 239 ? 17.788 81.904 61.902 1.00 18.57 239 TYR A N 1
ATOM 1791 C CA . TYR A 1 239 ? 17.913 83.347 62.068 1.00 18.93 239 TYR A CA 1
ATOM 1792 C C . TYR A 1 239 ? 19.266 83.641 62.696 1.00 19.76 239 TYR A C 1
ATOM 1793 O O . TYR A 1 239 ? 19.550 83.200 63.809 1.00 19.22 239 TYR A O 1
ATOM 1802 N N . VAL A 1 240 ? 20.132 84.294 61.926 1.00 21.27 240 VAL A N 1
ATOM 1803 C CA . VAL A 1 240 ? 21.556 84.360 62.242 1.00 22.80 240 VAL A CA 1
ATOM 1804 C C . VAL A 1 240 ? 22.065 85.796 62.321 1.00 24.54 240 VAL A C 1
ATOM 1805 O O . VAL A 1 240 ? 21.629 86.669 61.571 1.00 23.85 240 VAL A O 1
ATOM 1812 N N . GLU A 1 241 ? 22.948 86.039 63.284 1.00 27.48 241 GLU A N 1
ATOM 1813 C CA . GLU A 1 241 ? 23.790 87.230 63.287 1.00 30.65 241 GLU A CA 1
ATOM 1814 C C . GLU A 1 241 ? 24.874 87.031 62.229 1.00 31.54 241 GLU A C 1
ATOM 1815 O O . GLU A 1 241 ? 25.917 86.433 62.501 1.00 31.51 241 GLU A O 1
ATOM 1821 N N . GLY A 1 242 ? 24.587 87.461 61.006 1.00 32.59 242 GLY A N 1
ATOM 1822 C CA . GLY A 1 242 ? 25.401 87.060 59.873 1.00 34.98 242 GLY A CA 1
ATOM 1823 C C . GLY A 1 242 ? 26.674 87.858 59.674 1.00 36.71 242 GLY A C 1
ATOM 1824 O O . GLY A 1 242 ? 26.910 88.861 60.351 1.00 36.47 242 GLY A O 1
ATOM 1825 N N . ASP A 1 243 ? 27.519 87.371 58.768 1.00 38.91 243 ASP A N 1
ATOM 1826 C CA . ASP A 1 243 ? 28.713 88.093 58.348 1.00 41.24 243 ASP A CA 1
ATOM 1827 C C . ASP A 1 243 ? 28.811 88.143 56.828 1.00 42.27 243 ASP A C 1
ATOM 1828 O O . ASP A 1 243 ? 27.834 87.883 56.123 1.00 42.11 243 ASP A O 1
ATOM 1833 N N . ASP A 1 244 ? 30.016 88.401 56.332 1.00 43.72 244 ASP A N 1
ATOM 1834 C CA . ASP A 1 244 ? 30.255 88.555 54.901 1.00 44.99 244 ASP A CA 1
ATOM 1835 C C . ASP A 1 244 ? 30.193 87.232 54.138 1.00 43.98 244 ASP A C 1
ATOM 1836 O O . ASP A 1 244 ? 29.837 87.209 52.958 1.00 44.02 244 ASP A O 1
ATOM 1845 N N . GLU A 1 245 ? 30.517 86.136 54.819 1.00 42.76 245 GLU A N 1
ATOM 1846 C CA . GLU A 1 245 ? 30.547 84.828 54.174 1.00 41.78 245 GLU A CA 1
ATOM 1847 C C . GLU A 1 245 ? 29.258 84.026 54.360 1.00 39.90 245 GLU A C 1
ATOM 1848 O O . GLU A 1 245 ? 29.175 82.874 53.933 1.00 39.27 245 GLU A O 1
ATOM 1854 N N . LEU A 1 246 ? 28.227 84.676 54.897 1.00 37.98 246 LEU A N 1
ATOM 1855 C CA . LEU A 1 246 ? 26.931 84.035 55.121 1.00 36.20 246 LEU A CA 1
ATOM 1856 C C . LEU A 1 246 ? 26.299 83.476 53.839 1.00 34.46 246 LEU A C 1
ATOM 1857 O O . LEU A 1 246 ? 25.871 82.323 53.817 1.00 34.24 246 LEU A O 1
ATOM 1862 N N . PRO A 1 247 ? 26.264 84.267 52.747 1.00 33.31 247 PRO A N 1
ATOM 1863 C CA . PRO A 1 247 ? 25.649 83.781 51.505 1.00 32.70 247 PRO A CA 1
ATOM 1864 C C . PRO A 1 247 ? 26.305 82.521 50.940 1.00 32.31 247 PRO A C 1
ATOM 1865 O O . PRO A 1 247 ? 25.618 81.624 50.454 1.00 31.90 247 PRO A O 1
ATOM 1869 N N . GLU A 1 248 ? 27.630 82.449 51.033 1.00 31.68 248 GLU A N 1
ATOM 1870 C CA . GLU A 1 248 ? 28.379 81.295 50.547 1.00 31.29 248 GLU A CA 1
ATOM 1871 C C . GLU A 1 248 ? 28.139 80.082 51.442 1.00 29.62 248 GLU A C 1
ATOM 1872 O O . GLU A 1 248 ? 27.971 78.964 50.956 1.00 28.98 248 GLU A O 1
ATOM 1878 N N . VAL A 1 249 ? 28.085 80.327 52.749 1.00 28.02 249 VAL A N 1
ATOM 1879 C CA . VAL A 1 249 ? 27.824 79.284 53.738 1.00 26.75 249 VAL A CA 1
ATOM 1880 C C . VAL A 1 249 ? 26.445 78.646 53.538 1.00 25.83 249 VAL A C 1
ATOM 1881 O O . VAL A 1 249 ? 26.312 77.422 53.585 1.00 24.96 249 VAL A O 1
ATOM 1885 N N . VAL A 1 250 ? 25.443 79.471 53.237 1.00 25.53 250 VAL A N 1
ATOM 1886 C CA . VAL A 1 250 ? 24.084 78.982 53.001 1.00 25.28 250 VAL A CA 1
ATOM 1887 C C . VAL A 1 250 ? 23.994 78.101 51.751 1.00 25.42 250 VAL A C 1
ATOM 1888 O O . VAL A 1 250 ? 23.319 77.072 51.768 1.00 25.19 250 VAL A O 1
ATOM 1892 N N . GLU A 1 251 ? 24.729 78.466 50.700 1.00 25.92 251 GLU A N 1
ATOM 1893 C CA . GLU A 1 251 ? 24.775 77.656 49.482 1.00 26.76 251 GLU A CA 1
ATOM 1894 C C . GLU A 1 251 ? 25.417 76.296 49.733 1.00 25.91 251 GLU A C 1
ATOM 1895 O O . GLU A 1 251 ? 25.102 75.320 49.052 1.00 25.50 251 GLU A O 1
ATOM 1901 N N . GLU A 1 252 ? 26.280 76.228 50.745 1.00 25.34 252 GLU A N 1
ATOM 1902 C CA . GLU A 1 252 ? 26.981 74.991 51.073 1.00 25.10 252 GLU A CA 1
ATOM 1903 C C . GLU A 1 252 ? 26.252 74.138 52.111 1.00 23.76 252 GLU A C 1
ATOM 1904 O O . GLU A 1 252 ? 26.631 72.991 52.346 1.00 23.65 252 GLU A O 1
ATOM 1910 N N . LEU A 1 253 ? 25.184 74.678 52.694 1.00 22.44 253 LEU A N 1
ATOM 1911 C CA . LEU A 1 253 ? 24.527 74.033 53.829 1.00 21.58 253 LEU A CA 1
ATOM 1912 C C . LEU A 1 253 ? 23.643 72.820 53.504 1.00 21.30 253 LEU A C 1
ATOM 1913 O O . LEU A 1 253 ? 23.704 71.816 54.212 1.00 21.97 253 LEU A O 1
ATOM 1918 N N . PRO A 1 254 ? 22.803 72.892 52.448 1.00 20.93 254 PRO A N 1
ATOM 1919 C CA . PRO A 1 254 ? 21.864 71.786 52.205 1.00 20.46 254 PRO A CA 1
ATOM 1920 C C . PRO A 1 254 ? 22.564 70.482 51.824 1.00 20.26 254 PRO A C 1
ATOM 1921 O O . PRO A 1 254 ? 23.724 70.488 51.405 1.00 19.65 254 PRO A O 1
ATOM 1925 N N . SER A 1 255 ? 21.832 69.377 51.917 1.00 20.08 255 SER A N 1
ATOM 1926 C CA . SER A 1 255 ? 22.384 68.066 51.604 1.00 21.07 255 SER A CA 1
ATOM 1927 C C . SER A 1 255 ? 22.838 67.952 50.147 1.00 21.93 255 SER A C 1
ATOM 1928 O O . SER A 1 255 ? 23.791 67.235 49.848 1.00 21.50 255 SER A O 1
ATOM 1931 N N . GLU A 1 256 ? 22.211 68.722 49.258 1.00 22.93 256 GLU A N 1
ATOM 1932 C CA . GLU A 1 256 ? 22.556 68.679 47.838 1.00 24.44 256 GLU A CA 1
ATOM 1933 C C . GLU A 1 256 ? 23.928 69.277 47.539 1.00 24.37 256 GLU A C 1
ATOM 1934 O O . GLU A 1 256 ? 24.464 69.092 46.446 1.00 24.19 256 GLU A O 1
ATOM 1940 N N . ALA A 1 257 ? 24.489 70.003 48.502 1.00 24.79 257 ALA A N 1
ATOM 1941 C CA . ALA A 1 257 ? 25.834 70.551 48.352 1.00 26.06 257 ALA A CA 1
ATOM 1942 C C . ALA A 1 257 ? 26.888 69.439 48.399 1.00 26.95 257 ALA A C 1
ATOM 1943 O O . ALA A 1 257 ? 28.059 69.666 48.096 1.00 27.76 257 ALA A O 1
ATOM 1945 N N . SER A 1 258 ? 26.443 68.226 48.712 1.00 27.20 258 SER A N 1
ATOM 1946 C CA . SER A 1 258 ? 27.318 67.065 48.788 1.00 28.40 258 SER A CA 1
ATOM 1947 C C . SER A 1 258 ? 27.277 66.266 47.486 1.00 29.16 258 SER A C 1
ATOM 1948 O O . SER A 1 258 ? 26.240 66.199 46.824 1.00 29.33 258 SER A O 1
ATOM 1951 N N . GLU A 1 259 ? 28.394 65.623 47.150 1.00 30.18 259 GLU A N 1
ATOM 1952 C CA . GLU A 1 259 ? 28.462 64.763 45.968 1.00 30.76 259 GLU A CA 1
ATOM 1953 C C . GLU A 1 259 ? 27.757 63.428 46.193 1.00 29.20 259 GLU A C 1
ATOM 1954 O O . GLU A 1 259 ? 27.447 62.719 45.236 1.00 29.39 259 GLU A O 1
ATOM 1960 N N . ASP A 1 260 ? 27.474 63.112 47.455 1.00 27.59 260 ASP A N 1
ATOM 1961 C CA . ASP A 1 260 ? 26.760 61.885 47.814 1.00 26.44 260 ASP A CA 1
ATOM 1962 C C . ASP A 1 260 ? 25.240 62.007 47.685 1.00 25.34 260 ASP A C 1
ATOM 1963 O O . ASP A 1 260 ? 24.520 61.020 47.837 1.00 25.46 260 ASP A O 1
ATOM 1968 N N . TYR A 1 261 ? 24.759 63.217 47.406 1.00 23.86 261 TYR A N 1
ATOM 1969 C CA . TYR A 1 261 ? 23.326 63.485 47.293 1.00 22.37 261 TYR A CA 1
ATOM 1970 C C . TYR A 1 261 ? 22.696 62.797 46.078 1.00 21.91 261 TYR A C 1
ATOM 1971 O O . TYR A 1 261 ? 23.303 62.731 45.009 1.00 21.62 261 TYR A O 1
ATOM 1980 N N . GLY A 1 262 ? 21.465 62.319 46.244 1.00 21.34 262 GLY A N 1
ATOM 1981 C CA . GLY A 1 262 ? 20.682 61.890 45.098 1.00 20.57 262 GLY A CA 1
ATOM 1982 C C . GLY A 1 262 ? 19.936 60.584 45.276 1.00 20.53 262 GLY A C 1
ATOM 1983 O O . GLY A 1 262 ? 18.945 60.337 44.587 1.00 19.41 262 GLY A O 1
ATOM 1984 N N . LYS A 1 263 ? 20.445 59.728 46.160 1.00 19.93 263 LYS A N 1
ATOM 1985 C CA . LYS A 1 263 ? 19.891 58.392 46.372 1.00 20.82 263 LYS A CA 1
ATOM 1986 C C . LYS A 1 263 ? 19.492 58.221 47.836 1.00 20.03 263 LYS A C 1
ATOM 1987 O O . LYS A 1 263 ? 20.036 58.894 48.710 1.00 19.90 263 LYS A O 1
ATOM 1993 N N . PRO A 1 264 ? 18.560 57.296 48.126 1.00 20.70 264 PRO A N 1
ATOM 1994 C CA . PRO A 1 264 ? 18.264 56.926 49.517 1.00 20.68 264 PRO A CA 1
ATOM 1995 C C . PRO A 1 264 ? 19.531 56.581 50.301 1.00 21.39 264 PRO A C 1
ATOM 1996 O O . PRO A 1 264 ? 20.480 56.019 49.750 1.00 20.69 264 PRO A O 1
ATOM 2000 N N . PHE A 1 265 ? 19.553 56.954 51.578 1.00 21.96 265 PHE A N 1
ATOM 2001 C CA . PHE A 1 265 ? 20.749 56.807 52.398 1.00 23.43 265 PHE A CA 1
ATOM 2002 C C . PHE A 1 265 ? 21.260 55.368 52.439 1.00 24.24 265 PHE A C 1
ATOM 2003 O O . PHE A 1 265 ? 22.467 55.145 52.484 1.00 23.67 265 PHE A O 1
ATOM 2011 N N . MET A 1 266 ? 20.347 54.400 52.412 1.00 25.77 266 MET A N 1
ATOM 2012 C CA . MET A 1 266 ? 20.731 52.992 52.377 1.00 28.34 266 MET A CA 1
ATOM 2013 C C . MET A 1 266 ? 21.645 52.689 51.194 1.00 28.38 266 MET A C 1
ATOM 2014 O O . MET A 1 266 ? 22.599 51.926 51.325 1.00 28.21 266 MET A O 1
ATOM 2019 N N . LYS A 1 267 ? 21.383 53.335 50.060 1.00 29.13 267 LYS A N 1
ATOM 2020 C CA . LYS A 1 267 ? 22.199 53.152 48.867 1.00 30.03 267 LYS A CA 1
ATOM 2021 C C . LYS A 1 267 ? 23.509 53.928 48.950 1.00 30.27 267 LYS A C 1
ATOM 2022 O O . LYS A 1 267 ? 24.549 53.443 48.506 1.00 30.01 267 LYS A O 1
ATOM 2028 N N . ILE A 1 268 ? 23.466 55.112 49.559 1.00 30.19 268 ILE A N 1
ATOM 2029 C CA . ILE A 1 268 ? 24.684 55.864 49.859 1.00 31.13 268 ILE A CA 1
ATOM 2030 C C . ILE A 1 268 ? 25.579 55.034 50.780 1.00 32.29 268 ILE A C 1
ATOM 2031 O O . ILE A 1 268 ? 26.777 54.899 50.539 1.00 32.02 268 ILE A O 1
ATOM 2036 N N . PHE A 1 269 ? 24.957 54.394 51.767 1.00 33.56 269 PHE A N 1
ATOM 2037 C CA . PHE A 1 269 ? 25.651 53.540 52.724 1.00 35.50 269 PHE A CA 1
ATOM 2038 C C . PHE A 1 269 ? 26.280 52.317 52.052 1.00 36.79 269 PHE A C 1
ATOM 2039 O O . PHE A 1 269 ? 27.442 52.000 52.301 1.00 37.06 269 PHE A O 1
ATOM 2047 N N . GLU A 1 270 ? 25.517 51.650 51.189 1.00 38.19 270 GLU A N 1
ATOM 2048 C CA . GLU A 1 270 ? 25.996 50.465 50.475 1.00 40.17 270 GLU A CA 1
ATOM 2049 C C . GLU A 1 270 ? 27.155 50.784 49.535 1.00 40.90 270 GLU A C 1
ATOM 2050 O O . GLU A 1 270 ? 28.122 50.025 49.452 1.00 41.09 270 GLU A O 1
ATOM 2056 N N . GLU A 1 271 ? 27.056 51.912 48.837 1.00 41.44 271 GLU A N 1
ATOM 2057 C CA . GLU A 1 271 ? 28.096 52.337 47.908 1.00 42.14 271 GLU A CA 1
ATOM 2058 C C . GLU A 1 271 ? 29.354 52.810 48.634 1.00 42.53 271 GLU A C 1
ATOM 2059 O O . GLU A 1 271 ? 30.435 52.866 48.044 1.00 42.68 271 GLU A O 1
ATOM 2065 N N . ALA A 1 272 ? 29.223 53.075 49.932 1.00 42.85 272 ALA A N 1
ATOM 2066 C CA . ALA A 1 272 ? 30.358 53.463 50.763 1.00 43.34 272 ALA A CA 1
ATOM 2067 C C . ALA A 1 272 ? 30.931 52.266 51.522 1.00 43.95 272 ALA A C 1
ATOM 2068 O O . ALA A 1 272 ? 31.614 52.433 52.536 1.00 43.75 272 ALA A O 1
ATOM 2070 N N . ASP A 1 273 ? 30.651 51.063 51.022 1.00 44.78 273 ASP A N 1
ATOM 2071 C CA . ASP A 1 273 ? 31.106 49.818 51.643 1.00 45.91 273 ASP A CA 1
ATOM 2072 C C . ASP A 1 273 ? 30.654 49.690 53.097 1.00 45.95 273 ASP A C 1
ATOM 2073 O O . ASP A 1 273 ? 31.372 49.136 53.932 1.00 46.06 273 ASP A O 1
ATOM 2078 N N . TYR A 1 274 ? 29.454 50.190 53.384 1.00 45.75 274 TYR A N 1
ATOM 2079 C CA . TYR A 1 274 ? 28.876 50.156 54.728 1.00 45.69 274 TYR A CA 1
ATOM 2080 C C . TYR A 1 274 ? 29.788 50.794 55.774 1.00 45.45 274 TYR A C 1
ATOM 2081 O O . TYR A 1 274 ? 29.740 50.449 56.955 1.00 45.43 274 TYR A O 1
ATOM 2090 N N . ASP A 1 275 ? 30.548 51.794 55.339 1.00 45.25 275 ASP A N 1
ATOM 2091 C CA . ASP A 1 275 ? 31.525 52.462 56.188 1.00 45.22 275 ASP A CA 1
ATOM 2092 C C . ASP A 1 275 ? 31.190 53.948 56.267 1.00 45.04 275 ASP A C 1
ATOM 2093 O O . ASP A 1 275 ? 31.305 54.673 55.277 1.00 45.01 275 ASP A O 1
ATOM 2098 N N . PHE A 1 276 ? 30.789 54.393 57.456 1.00 44.84 276 PHE A N 1
ATOM 2099 C CA . PHE A 1 276 ? 30.388 55.781 57.677 1.00 44.83 276 PHE A CA 1
ATOM 2100 C C . PHE A 1 276 ? 31.492 56.777 57.356 1.00 44.58 276 PHE A C 1
ATOM 2101 O O . PHE A 1 276 ? 31.217 57.928 57.017 1.00 44.57 276 PHE A O 1
ATOM 2109 N N . TYR A 1 277 ? 32.739 56.325 57.452 1.00 44.30 277 TYR A N 1
ATOM 2110 C CA . TYR A 1 277 ? 33.891 57.181 57.197 1.00 43.83 277 TYR A CA 1
ATOM 2111 C C . TYR A 1 277 ? 34.073 57.511 55.716 1.00 42.36 277 TYR A C 1
ATOM 2112 O O . TYR A 1 277 ? 34.641 58.550 55.374 1.00 42.54 277 TYR A O 1
ATOM 2121 N N . LYS A 1 278 ? 33.532 56.661 54.847 1.00 40.50 278 LYS A N 1
ATOM 2122 C CA . LYS A 1 278 ? 33.618 56.874 53.404 1.00 38.89 278 LYS A CA 1
ATOM 2123 C C . LYS A 1 278 ? 32.438 57.683 52.850 1.00 37.13 278 LYS A C 1
ATOM 2124 O O . LYS A 1 278 ? 32.334 57.900 51.641 1.00 36.72 278 LYS A O 1
ATOM 2130 N N . ILE A 1 279 ? 31.547 58.116 53.739 1.00 35.16 279 ILE A N 1
ATOM 2131 C CA . ILE A 1 279 ? 30.448 59.003 53.366 1.00 33.16 279 ILE A CA 1
ATOM 2132 C C . ILE A 1 279 ? 30.848 60.450 53.639 1.00 31.92 279 ILE A C 1
ATOM 2133 O O . ILE A 1 279 ? 31.446 60.750 54.672 1.00 32.07 279 ILE A O 1
ATOM 2138 N N . ASP A 1 280 ? 30.564 61.331 52.684 1.00 30.79 280 ASP A N 1
ATOM 2139 C CA . ASP A 1 280 ? 30.790 62.761 52.861 1.00 29.63 280 ASP A CA 1
ATOM 2140 C C . ASP A 1 280 ? 29.922 63.275 54.009 1.00 29.16 280 ASP A C 1
ATOM 2141 O O . ASP A 1 280 ? 28.704 63.100 54.002 1.00 28.48 280 ASP A O 1
ATOM 2146 N N . PRO A 1 281 ? 30.554 63.837 55.054 1.00 28.42 281 PRO A N 1
ATOM 2147 C CA . PRO A 1 281 ? 29.819 64.349 56.215 1.00 27.68 281 PRO A CA 1
ATOM 2148 C C . PRO A 1 281 ? 28.880 65.509 55.879 1.00 26.53 281 PRO A C 1
ATOM 2149 O O . PRO A 1 281 ? 27.924 65.777 56.610 1.00 26.30 281 PRO A O 1
ATOM 2153 N N . GLY A 1 282 ? 29.115 66.140 54.731 1.00 25.56 282 GLY A N 1
ATOM 2154 C CA . GLY A 1 282 ? 28.263 67.227 54.284 1.00 24.59 282 GLY A CA 1
ATOM 2155 C C . GLY A 1 282 ? 26.899 66.787 53.782 1.00 23.94 282 GLY A C 1
ATOM 2156 O O . GLY A 1 282 ? 26.017 67.620 53.584 1.00 23.43 282 GLY A O 1
ATOM 2157 N N . VAL A 1 283 ? 26.723 65.485 53.563 1.00 23.11 283 VAL A N 1
ATOM 2158 C CA . VAL A 1 283 ? 25.444 64.957 53.095 1.00 22.66 283 VAL A CA 1
ATOM 2159 C C . VAL A 1 283 ? 24.426 64.877 54.233 1.00 22.19 283 VAL A C 1
ATOM 2160 O O . VAL A 1 283 ? 23.219 64.881 53.996 1.00 21.71 283 VAL A O 1
ATOM 2164 N N . PHE A 1 284 ? 24.923 64.862 55.469 1.00 21.91 284 PHE A N 1
ATOM 2165 C CA . PHE A 1 284 ? 24.063 64.845 56.647 1.00 21.66 284 PHE A CA 1
ATOM 2166 C C . PHE A 1 284 ? 23.565 66.258 56.946 1.00 21.74 284 PHE A C 1
ATOM 2167 O O . PHE A 1 284 ? 24.100 66.954 57.813 1.00 22.29 284 PHE A O 1
ATOM 2175 N N . ALA A 1 285 ? 22.559 66.685 56.190 1.00 20.40 285 ALA A N 1
ATOM 2176 C CA . ALA A 1 285 ? 22.050 68.048 56.269 1.00 19.41 285 ALA A CA 1
ATOM 2177 C C . ALA A 1 285 ? 20.592 68.060 55.819 1.00 18.70 285 ALA A C 1
ATOM 2178 O O . ALA A 1 285 ? 20.119 67.097 55.211 1.00 18.87 285 ALA A O 1
ATOM 2180 N N . PRO A 1 286 ? 19.858 69.148 56.119 1.00 17.99 286 PRO A N 1
ATOM 2181 C CA . PRO A 1 286 ? 18.478 69.306 55.642 1.00 17.66 286 PRO A CA 1
ATOM 2182 C C . PRO A 1 286 ? 18.398 69.451 54.123 1.00 16.78 286 PRO A C 1
ATOM 2183 O O . PRO A 1 286 ? 19.312 69.979 53.492 1.00 15.91 286 PRO A O 1
ATOM 2187 N N . ALA A 1 287 ? 17.287 69.002 53.551 1.00 16.51 287 ALA A N 1
ATOM 2188 C CA . ALA A 1 287 ? 17.027 69.164 52.123 1.00 16.77 287 ALA A CA 1
ATOM 2189 C C . ALA A 1 287 ? 16.999 70.636 51.713 1.00 17.11 287 ALA A C 1
ATOM 2190 O O . ALA A 1 287 ? 17.555 71.011 50.682 1.00 17.10 287 ALA A O 1
ATOM 2192 N N . ARG A 1 288 ? 16.435 71.472 52.581 1.00 17.65 288 ARG A N 1
ATOM 2193 C CA . ARG A 1 288 ? 16.095 72.850 52.241 1.00 18.52 288 ARG A CA 1
ATOM 2194 C C . ARG A 1 288 ? 16.379 73.765 53.434 1.00 18.10 288 ARG A C 1
ATOM 2195 O O . ARG A 1 288 ? 16.018 73.446 54.568 1.00 17.15 288 ARG A O 1
ATOM 2203 N N . VAL A 1 289 ? 17.096 74.859 53.187 1.00 17.93 289 VAL A N 1
ATOM 2204 C CA . VAL A 1 289 ? 17.371 75.842 54.231 1.00 18.51 289 VAL A CA 1
ATOM 2205 C C . VAL A 1 289 ? 16.923 77.244 53.829 1.00 18.61 289 VAL A C 1
ATOM 2206 O O . VAL A 1 289 ? 17.006 77.628 52.661 1.00 18.50 289 VAL A O 1
ATOM 2210 N N . VAL A 1 290 ? 16.377 77.971 54.799 1.00 18.76 290 VAL A N 1
ATOM 2211 C CA . VAL A 1 290 ? 15.983 79.363 54.614 1.00 18.82 290 VAL A CA 1
ATOM 2212 C C . VAL A 1 290 ? 16.587 80.163 55.765 1.00 19.39 290 VAL A C 1
ATOM 2213 O O . VAL A 1 290 ? 16.263 79.929 56.931 1.00 19.62 290 VAL A O 1
ATOM 2217 N N . VAL A 1 291 ? 17.511 81.063 55.438 1.00 19.15 291 VAL A N 1
ATOM 2218 C CA . VAL A 1 291 ? 18.325 81.730 56.449 1.00 19.00 291 VAL A CA 1
ATOM 2219 C C . VAL A 1 291 ? 18.144 83.251 56.420 1.00 19.02 291 VAL A C 1
ATOM 2220 O O . VAL A 1 291 ? 18.435 83.908 55.422 1.00 19.30 291 VAL A O 1
ATOM 2224 N N . ASN A 1 292 ? 17.633 83.791 57.522 1.00 18.95 292 ASN A N 1
ATOM 2225 C CA . ASN A 1 292 ? 17.410 85.227 57.669 1.00 19.13 292 ASN A CA 1
ATOM 2226 C C . ASN A 1 292 ? 18.596 85.857 58.404 1.00 19.40 292 ASN A C 1
ATOM 2227 O O . ASN A 1 292 ? 18.893 85.498 59.545 1.00 19.24 292 ASN A O 1
ATOM 2232 N N . ASP A 1 293 ? 19.320 86.729 57.708 1.00 20.31 293 ASP A N 1
ATOM 2233 C CA . ASP A 1 293 ? 20.434 87.468 58.301 1.00 20.83 293 ASP A CA 1
ATOM 2234 C C . ASP A 1 293 ? 19.889 88.636 59.115 1.00 20.96 293 ASP A C 1
ATOM 2235 O O . ASP A 1 293 ? 19.473 89.650 58.555 1.00 20.67 293 ASP A O 1
ATOM 2240 N N . LEU A 1 294 ? 19.961 88.507 60.438 1.00 21.40 294 LEU A N 1
ATOM 2241 C CA . LEU A 1 294 ? 19.368 89.476 61.357 1.00 22.66 294 LEU A CA 1
ATOM 2242 C C . LEU A 1 294 ? 20.054 90.838 61.310 1.00 23.72 294 LEU A C 1
ATOM 2243 O O . LEU A 1 294 ? 19.451 91.853 61.662 1.00 23.83 294 LEU A O 1
ATOM 2248 N N . SER A 1 295 ? 21.304 90.865 60.854 1.00 24.49 295 SER A N 1
ATOM 2249 C CA . SER A 1 295 ? 22.063 92.109 60.818 1.00 25.89 295 SER A CA 1
ATOM 2250 C C . SER A 1 295 ? 21.838 92.920 59.537 1.00 25.87 295 SER A C 1
ATOM 2251 O O . SER A 1 295 ? 22.028 94.139 59.535 1.00 26.80 295 SER A O 1
ATOM 2254 N N . THR A 1 296 ? 21.368 92.264 58.477 1.00 25.29 296 THR A N 1
ATOM 2255 C CA . THR A 1 296 ? 21.114 92.948 57.209 1.00 24.70 296 THR A CA 1
ATOM 2256 C C . THR A 1 296 ? 19.643 92.931 56.797 1.00 24.58 296 THR A C 1
ATOM 2257 O O . THR A 1 296 ? 19.229 93.697 55.927 1.00 24.43 296 THR A O 1
ATOM 2261 N N . GLY A 1 297 ? 18.869 92.025 57.390 1.00 24.04 297 GLY A N 1
ATOM 2262 C CA . GLY A 1 297 ? 17.470 91.885 57.025 1.00 23.75 297 GLY A CA 1
ATOM 2263 C C . GLY A 1 297 ? 17.226 90.972 55.833 1.00 23.74 297 GLY A C 1
ATOM 2264 O O . GLY A 1 297 ? 16.078 90.695 55.480 1.00 23.63 297 GLY A O 1
ATOM 2265 N N . LYS A 1 298 ? 18.302 90.475 55.230 1.00 23.83 298 LYS A N 1
ATOM 2266 C CA . LYS A 1 298 ? 18.201 89.651 54.030 1.00 24.13 298 LYS A CA 1
ATOM 2267 C C . LYS A 1 298 ? 17.924 88.180 54.324 1.00 23.21 298 LYS A C 1
ATOM 2268 O O . LYS A 1 298 ? 18.148 87.701 55.435 1.00 23.28 298 LYS A O 1
ATOM 2274 N N . THR A 1 299 ? 17.385 87.485 53.327 1.00 22.58 299 THR A N 1
ATOM 2275 C CA . THR A 1 299 ? 17.093 86.061 53.440 1.00 22.21 299 THR A CA 1
ATOM 2276 C C . THR A 1 299 ? 17.762 85.292 52.303 1.00 22.17 299 THR A C 1
ATOM 2277 O O . THR A 1 299 ? 17.663 85.677 51.136 1.00 21.74 299 THR A O 1
ATOM 2281 N N . TYR A 1 300 ? 18.457 84.216 52.661 1.00 21.73 300 TYR A N 1
ATOM 2282 C CA . TYR A 1 300 ? 19.114 83.346 51.690 1.00 21.86 300 TYR A CA 1
ATOM 2283 C C . TYR A 1 300 ? 18.505 81.954 51.740 1.00 21.25 300 TYR A C 1
ATOM 2284 O O . TYR A 1 300 ? 18.270 81.414 52.820 1.00 20.60 300 TYR A O 1
ATOM 2293 N N . THR A 1 301 ? 18.225 81.388 50.570 1.00 20.96 301 THR A N 1
ATOM 2294 C CA . THR A 1 301 ? 17.662 80.043 50.484 1.00 21.21 301 THR A CA 1
ATOM 2295 C C . THR A 1 301 ? 18.536 79.141 49.622 1.00 20.83 301 THR A C 1
ATOM 2296 O O . THR A 1 301 ? 19.220 79.609 48.712 1.00 21.32 301 THR A O 1
ATOM 2300 N N . ALA A 1 302 ? 18.507 77.846 49.920 1.00 20.25 302 ALA A N 1
ATOM 2301 C CA . ALA A 1 302 ? 19.219 76.850 49.128 1.00 19.83 302 ALA A CA 1
ATOM 2302 C C . ALA A 1 302 ? 18.609 75.470 49.363 1.00 19.75 302 ALA A C 1
ATOM 2303 O O . ALA A 1 302 ? 18.057 75.201 50.434 1.00 19.34 302 ALA A O 1
ATOM 2305 N N . GLY A 1 303 ? 18.640 74.630 48.331 1.00 19.29 303 GLY A N 1
ATOM 2306 C CA . GLY A 1 303 ? 18.139 73.272 48.456 1.00 19.27 303 GLY A CA 1
ATOM 2307 C C . GLY A 1 303 ? 16.650 73.130 48.192 1.00 19.59 303 GLY A C 1
ATOM 2308 O O . GLY A 1 303 ? 15.924 74.120 48.133 1.00 19.28 303 GLY A O 1
ATOM 2309 N N . GLU A 1 304 ? 16.207 71.894 47.977 1.00 19.91 304 GLU A N 1
ATOM 2310 C CA . GLU A 1 304 ? 14.793 71.593 47.757 1.00 20.50 304 GLU A CA 1
ATOM 2311 C C . GLU A 1 304 ? 14.422 70.272 48.418 1.00 19.95 304 GLU A C 1
ATOM 2312 O O . GLU A 1 304 ? 15.259 69.378 48.566 1.00 19.49 304 GLU A O 1
ATOM 2318 N N . ILE A 1 305 ? 13.142 70.127 48.738 1.00 19.32 305 ILE A N 1
ATOM 2319 C CA . ILE A 1 305 ? 12.585 68.837 49.122 1.00 19.39 305 ILE A CA 1
ATOM 2320 C C . ILE A 1 305 ? 12.606 67.910 47.902 1.00 18.43 305 ILE A C 1
ATOM 2321 O O . ILE A 1 305 ? 12.400 68.360 46.771 1.00 18.01 305 ILE A O 1
ATOM 2326 N N . ASN A 1 306 ? 12.982 66.653 48.122 1.00 17.83 306 ASN A N 1
ATOM 2327 C CA . ASN A 1 306 ? 13.030 65.662 47.049 1.00 17.58 306 ASN A CA 1
ATOM 2328 C C . ASN A 1 306 ? 12.070 64.507 47.345 1.00 17.65 306 ASN A C 1
ATOM 2329 O O . ASN A 1 306 ? 12.434 63.527 47.998 1.00 16.69 306 ASN A O 1
ATOM 2334 N N . VAL A 1 307 ? 10.844 64.630 46.848 1.00 17.71 307 VAL A N 1
ATOM 2335 C CA . VAL A 1 307 ? 9.796 63.649 47.109 1.00 18.27 307 VAL A CA 1
ATOM 2336 C C . VAL A 1 307 ? 10.076 62.311 46.417 1.00 18.10 307 VAL A C 1
ATOM 2337 O O . VAL A 1 307 ? 9.749 61.251 46.952 1.00 17.59 307 VAL A O 1
ATOM 2341 N N . ASP A 1 308 ? 10.750 62.361 45.270 1.00 18.46 308 ASP A N 1
ATOM 2342 C CA . ASP A 1 308 ? 11.091 61.153 44.524 1.00 19.40 308 ASP A CA 1
ATOM 2343 C C . ASP A 1 308 ? 11.942 60.195 45.345 1.00 19.34 308 ASP A C 1
ATOM 2344 O O . ASP A 1 308 ? 11.661 58.997 45.400 1.00 19.47 308 ASP A O 1
ATOM 2349 N N . VAL A 1 309 ? 12.980 60.726 45.984 1.00 19.09 309 VAL A N 1
ATOM 2350 C CA . VAL A 1 309 ? 13.879 59.903 46.781 1.00 19.17 309 VAL A CA 1
ATOM 2351 C C . VAL A 1 309 ? 13.183 59.372 48.036 1.00 19.15 309 VAL A C 1
ATOM 2352 O O . VAL A 1 309 ? 13.377 58.215 48.412 1.00 19.43 309 VAL A O 1
ATOM 2356 N N . LEU A 1 310 ? 12.297 60.182 48.612 1.00 18.83 310 LEU A N 1
ATOM 2357 C CA . LEU A 1 310 ? 11.479 59.755 49.746 1.00 18.80 310 LEU A CA 1
ATOM 2358 C C . LEU A 1 310 ? 10.568 58.589 49.375 1.00 18.87 310 LEU A C 1
ATOM 2359 O O . LEU A 1 310 ? 10.472 57.611 50.114 1.00 18.14 310 LEU A O 1
ATOM 2364 N N . LYS A 1 311 ? 9.912 58.696 48.222 1.00 19.69 311 LYS A N 1
ATOM 2365 C CA . LYS A 1 311 ? 9.070 57.623 47.701 1.00 20.66 311 LYS A CA 1
ATOM 2366 C C . LYS A 1 311 ? 9.859 56.342 47.429 1.00 21.16 311 LYS A C 1
ATOM 2367 O O . LYS A 1 311 ? 9.405 55.249 47.766 1.00 21.07 311 LYS A O 1
ATOM 2373 N N . GLU A 1 312 ? 11.045 56.482 46.839 1.00 21.60 312 GLU A N 1
ATOM 2374 C CA . GLU A 1 312 ? 11.950 55.349 46.640 1.00 23.00 312 GLU A CA 1
ATOM 2375 C C . GLU A 1 312 ? 12.337 54.704 47.966 1.00 22.67 312 GLU A C 1
ATOM 2376 O O . GLU A 1 312 ? 12.304 53.480 48.105 1.00 22.54 312 GLU A O 1
ATOM 2382 N N . SER A 1 313 ? 12.683 55.541 48.940 1.00 22.44 313 SER A N 1
ATOM 2383 C CA . SER A 1 313 ? 13.108 55.076 50.256 1.00 22.92 313 SER A CA 1
ATOM 2384 C C . SER A 1 313 ? 12.036 54.266 50.985 1.00 23.26 313 SER A C 1
ATOM 2385 O O . SER A 1 313 ? 12.345 53.260 51.617 1.00 23.05 313 SER A O 1
ATOM 2388 N N . PHE A 1 314 ? 10.791 54.727 50.915 1.00 22.99 314 PHE A N 1
ATOM 2389 C CA . PHE A 1 314 ? 9.692 54.100 51.641 1.00 23.88 314 PHE A CA 1
ATOM 2390 C C . PHE A 1 314 ? 8.945 53.086 50.771 1.00 25.41 314 PHE A C 1
ATOM 2391 O O . PHE A 1 314 ? 7.944 52.517 51.200 1.00 24.93 314 PHE A O 1
ATOM 2399 N N . SER A 1 315 ? 9.439 52.865 49.553 1.00 27.16 315 SER A N 1
ATOM 2400 C CA . SER A 1 315 ? 8.794 51.983 48.584 1.00 29.50 315 SER A CA 1
ATOM 2401 C C . SER A 1 315 ? 7.348 52.391 48.317 1.00 30.98 315 SER A C 1
ATOM 2402 O O . SER A 1 315 ? 6.425 51.588 48.475 1.00 30.84 315 SER A O 1
ATOM 2405 N N . LEU A 1 316 ? 7.155 53.659 47.970 1.00 32.56 316 LEU A N 1
ATOM 2406 C CA . LEU A 1 316 ? 5.838 54.184 47.660 1.00 34.54 316 LEU A CA 1
ATOM 2407 C C . LEU A 1 316 ? 5.725 54.486 46.166 1.00 36.01 316 LEU A C 1
ATOM 2408 O O . LEU A 1 316 ? 6.131 55.592 45.757 1.00 37.29 316 LEU A O 1
#

Sequence (316 aa):
MVSVNENALPLVERMIERAELLNVEVQELENGTTVIDCGVEAAGGFEAGLLFSEVCMGGLATVELTEFEHDGLCLPAVQVTTDHPAVSTLAAQKAGWQVQVGDYFAMGSGPARALALKPKETYEEIDYEDDADVAILCLESSELPDEDVAEHVADECGVDPENLYLLVAPTASIVGSVQVSARVVETGLYKLLEVLEYDVTRVKYATGTAPIAPVADDDGEAMGRTNDCILYGGTVYLYVEGDDELPEVVEELPSEASEDYGKPFMKIFEEADYDFYKIDPGVFAPARVVVNDLSTGKTYTAGEINVDVLKESFSL

CATH classification: 3.10.340.11 (+1 more: 3.30.1030.10)

Nearest PDB structures (foldseek):
  1qlm-assembly1_A  TM=1.003E+00  e=1.591E-70  Methanopyrus kandleri
  4fio-assembly1_C  TM=9.868E-01  e=3.883E-51  Methanobrevibacter ruminantium M1
  4gvq-assembly1_C  TM=9.844E-01  e=9.005E-51  Archaeoglobus fulgidus DSM 4304
  4gvs-assembly1_C  TM=9.839E-01  e=2.656E-50  Archaeoglobus fulgidus DSM 4304
  6zj8-assembly8_H  TM=2.890E-01  e=1.005E+00  Bordetella pertussis Tohama I

Secondary structure (DSSP, 8-state):
---HHHHHHHHHHHHHHTHHHHT-EEEE-TTS-EEEESSSSS---HHHHHHHHHHHTTT-EEEEEEEEEETTEEEEEEEEEESSHHIIIIIIIS--EEEEETTEEEEEESTTHHHHTSSHHHHHHHT-----S-EEEEEE-SS---HHHHHHHHHHHTS-GGGEEEEEE-SSSHHHHHHHHTTHHHHHHHIIIIIS---GGGEEEEEEEEEPPPPPSSHHHHHHHHHHHHHHH-EEEEEE---TTHHHHHHHSSGGGSTTTTS-HHHHHHHTTT-GGGS-GGGSS-SEEEEEETTT--EEEEE---HHHHHHHTT-